Protein AF-J0P9Y8-F1 (afdb_monomer_lite)

Radius of gyration: 31.85 Å; chains: 1; bounding box: 75×90×91 Å

Foldseek 3Di:
DDPDPDPPVVVVVVVVVVVVVQVVLVVVLVVLCVVPADAQWKKKKDFDDPPFPDKGFHPFKKKKKWFAFDWDKDKDKDWLEAWDKFAFDPVDKDKDKDKDFQEDKAWGKFWKDAAPQLPPDDDDDDMTMIHGYIDDTDIDIRIHIDTHHDDPPPPPGDIDTDHIDIDIGIHIYTPGHIDIDMGTCVNPDDDDDPPMDIDMGGGHMMGHMDTRDRPDDFFDDDFLLLLVVLLVVVPHDDDNPSDLDPRSLVSLLVVCVVVVVPPDRSDCDPVSCVVSVHDTHTSMGTDD

pLDDT: mean 83.85, std 14.02, range [39.41, 95.69]

InterPro domains:
  IPR002477 Peptidoglycan bin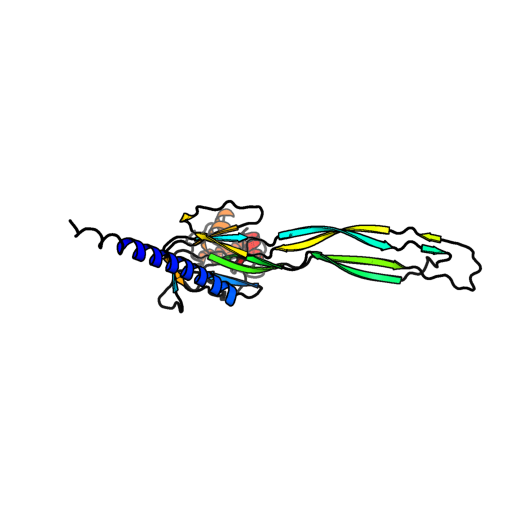ding-like [PF01471] (225-276)
  IPR036365 PGBD-like superfamily [SSF47090] (223-277)
  IPR036366 PGBD superfamily [G3DSA:1.10.101.10] (217-278)

Organism: NCBI:txid694433

Secondary structure (DSSP, 8-state):
---SSSSSSHHHHHHHHHHHHHHHHHHHHHHHHHHH--TT-EEEE-B--TT-SSE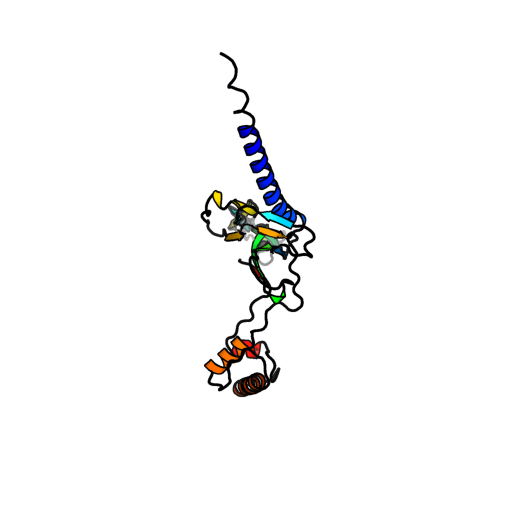EEESS-EEEEEEPPEEEEEEEEEEEE--EEE-B-SS--EEEEEEEEEE--EEEEEEEEE-GGG--PPS-S--EEEEEEEEPPEEEEEEEEE-PBPPTT------EEE--EEEEEEEEEEEE--EEEEEEGGG-PPPPPTT-EEEEE-SEEEEPPEE---SS-SBPPPPHHHHHHHHHHTT------SS--HHHHHHHHHHHHHTT--SSTTS--HHHHHHHT----BSEEE--

Sequence (288 aa):
MGQLYLHTYIFFLSSFLLTASIQAQTQDIFESLRKQAELGKTYFIGLANANSQESYDLNEGYYLKFVPAKYETTHDSILVSPALNGNFDTTNYFMSTEILTLRDPVSEWRPADVSEICRQDEEPKHKVAACLVKLAPEYKVVNTRFYPFKDILDTSRTDHIIPAVYEVIKRQSLKQKSRIEIIPESAGRPSLKTGEKLRYLPPGKWQSWQEVVCPFGVFNAPTAYEIQEALLKLGYKLPKTGDYDETTRRFLRQFQKDYDINQEEGELSQATIDKLGLERRPLISVDY

Structure (mmCIF, N/CA/C/O backbone):
data_AF-J0P9Y8-F1
#
_entry.id   AF-J0P9Y8-F1
#
loop_
_atom_site.group_PDB
_atom_site.id
_atom_site.type_symbol
_atom_site.label_atom_id
_atom_site.label_alt_id
_atom_site.label_comp_id
_atom_site.label_asym_id
_atom_site.label_entity_id
_atom_site.label_seq_id
_atom_site.pdbx_PDB_ins_code
_atom_site.Cartn_x
_atom_site.Cartn_y
_atom_site.Cartn_z
_atom_site.occupancy
_atom_site.B_iso_or_equiv
_atom_site.auth_seq_id
_atom_site.auth_comp_id
_atom_site.auth_asym_id
_atom_site.auth_atom_id
_atom_site.pdbx_PDB_model_num
ATOM 1 N N . MET A 1 1 ? 8.095 60.913 40.409 1.00 47.06 1 MET A N 1
ATOM 2 C CA . MET A 1 1 ? 7.913 60.203 39.123 1.00 47.06 1 MET A CA 1
ATOM 3 C C . MET A 1 1 ? 8.906 59.053 39.094 1.00 47.06 1 MET A C 1
ATOM 5 O O . MET A 1 1 ? 10.091 59.345 39.090 1.00 47.06 1 MET A O 1
ATOM 9 N N . GLY A 1 2 ? 8.483 57.787 39.163 1.00 49.03 2 GLY A N 1
ATOM 10 C CA . GLY A 1 2 ? 9.463 56.686 39.098 1.00 49.03 2 GLY A CA 1
ATOM 11 C C . GLY A 1 2 ? 9.047 55.308 39.620 1.00 49.03 2 GLY A C 1
ATOM 12 O O . GLY A 1 2 ? 9.921 54.508 39.917 1.00 49.03 2 GLY A O 1
ATOM 13 N N . GLN A 1 3 ? 7.757 55.002 39.748 1.00 48.31 3 GLN A N 1
ATOM 14 C CA . GLN A 1 3 ? 7.275 53.653 40.070 1.00 48.31 3 GLN A CA 1
ATOM 15 C C . GLN A 1 3 ? 6.136 53.328 39.109 1.00 48.31 3 GLN A C 1
ATOM 17 O O . GLN A 1 3 ? 5.026 53.768 39.370 1.00 48.31 3 GLN A O 1
ATOM 22 N N . LEU A 1 4 ? 6.413 52.660 37.978 1.00 49.00 4 LEU A N 1
ATOM 23 C CA . LEU A 1 4 ? 5.372 52.031 37.130 1.00 49.00 4 LEU A CA 1
ATOM 24 C C . LEU A 1 4 ? 5.880 51.121 35.982 1.00 49.00 4 LEU A C 1
ATOM 26 O O . LEU A 1 4 ? 5.070 50.685 35.175 1.00 49.00 4 LEU A O 1
ATOM 30 N N . TYR A 1 5 ? 7.171 50.766 35.893 1.00 49.50 5 TYR A N 1
ATOM 31 C CA . TYR A 1 5 ? 7.717 50.047 34.717 1.00 49.50 5 TYR A CA 1
ATOM 32 C C . TYR A 1 5 ? 8.399 48.697 35.016 1.00 49.50 5 TYR A C 1
ATOM 34 O O . TYR A 1 5 ? 9.329 48.320 34.311 1.00 49.50 5 TYR A O 1
ATOM 42 N N . LEU A 1 6 ? 7.970 47.946 36.039 1.00 46.59 6 LEU A N 1
ATOM 43 C CA . LEU A 1 6 ? 8.587 46.638 36.349 1.00 46.59 6 LEU A CA 1
ATOM 44 C C . LEU A 1 6 ? 7.629 45.435 36.355 1.00 46.59 6 LEU A C 1
ATOM 46 O O . LEU A 1 6 ? 8.042 44.333 36.699 1.00 46.59 6 LEU A O 1
ATOM 50 N N . HIS A 1 7 ? 6.358 45.602 35.980 1.00 46.34 7 HIS A N 1
ATOM 51 C CA . HIS A 1 7 ? 5.391 44.488 35.952 1.00 46.34 7 HIS A CA 1
ATOM 52 C C . HIS A 1 7 ? 4.961 44.045 34.552 1.00 46.34 7 HIS A C 1
ATOM 54 O O . HIS A 1 7 ? 4.323 43.007 34.410 1.00 46.34 7 HIS A O 1
ATOM 60 N N . THR A 1 8 ? 5.380 44.747 33.500 1.00 48.38 8 THR A N 1
ATOM 61 C CA . THR A 1 8 ? 4.999 44.412 32.119 1.00 48.38 8 THR A CA 1
ATOM 62 C C . THR A 1 8 ? 5.952 43.430 31.425 1.00 48.38 8 THR A C 1
ATOM 64 O O . THR A 1 8 ? 5.571 42.833 30.425 1.00 48.38 8 THR A O 1
ATOM 67 N N . TYR A 1 9 ? 7.161 43.201 31.954 1.00 43.28 9 TYR A N 1
ATOM 68 C CA . TYR A 1 9 ? 8.160 42.317 31.322 1.00 43.28 9 TYR A CA 1
ATOM 69 C C . TYR A 1 9 ? 8.075 40.839 31.740 1.00 43.28 9 TYR A C 1
ATOM 71 O O . TYR A 1 9 ? 8.578 39.976 31.026 1.00 43.28 9 TYR A O 1
ATOM 79 N N . ILE A 1 10 ? 7.410 40.517 32.855 1.00 46.06 10 ILE A N 1
ATOM 80 C CA . ILE A 1 10 ? 7.289 39.126 33.335 1.00 46.06 10 ILE A CA 1
ATOM 81 C C . ILE A 1 10 ? 6.199 38.354 32.568 1.00 46.06 10 ILE A C 1
ATOM 83 O O . ILE A 1 10 ? 6.292 37.138 32.425 1.00 46.06 10 ILE A O 1
ATOM 87 N N . PHE A 1 11 ? 5.216 39.043 31.980 1.00 42.06 11 PHE A N 1
ATOM 88 C CA . PHE A 1 11 ? 4.146 38.391 31.215 1.00 42.06 11 PHE A CA 1
ATOM 89 C C . PHE A 1 11 ? 4.539 37.977 29.787 1.00 42.06 11 PHE A C 1
ATOM 91 O O . PHE A 1 11 ? 3.921 37.075 29.230 1.00 42.06 11 PHE A O 1
ATOM 98 N N . PHE A 1 12 ? 5.581 38.574 29.196 1.00 42.28 12 PHE A N 1
ATOM 99 C CA . PHE A 1 12 ? 6.022 38.210 27.841 1.00 42.28 12 PHE A CA 1
ATOM 100 C C . PHE A 1 12 ? 6.985 37.013 27.802 1.00 42.28 12 PHE A C 1
ATOM 102 O O . PHE A 1 12 ? 7.045 36.323 26.786 1.00 42.28 12 PHE A O 1
ATOM 109 N N . LEU A 1 13 ? 7.697 36.711 28.897 1.00 39.41 13 LEU A N 1
ATOM 110 C CA . LEU A 1 13 ? 8.619 35.567 28.944 1.00 39.41 13 LEU A CA 1
ATOM 111 C C . LEU A 1 13 ? 7.927 34.220 29.219 1.00 39.41 13 LEU A C 1
ATOM 113 O O . LEU A 1 13 ? 8.464 33.184 28.834 1.00 39.41 13 LEU A O 1
ATOM 117 N N . SER A 1 14 ? 6.742 34.201 29.841 1.00 42.31 14 SER A N 1
ATOM 118 C CA . SER A 1 14 ? 6.027 32.939 30.104 1.00 42.31 14 SER A CA 1
ATOM 119 C C . SER A 1 14 ? 5.295 32.390 28.873 1.00 42.31 14 SER A C 1
ATOM 121 O O . SER A 1 14 ? 5.146 31.177 28.750 1.00 42.31 14 SER A O 1
ATOM 123 N N . SER A 1 15 ? 4.902 33.247 27.921 1.00 40.97 15 SER A N 1
ATOM 124 C CA . SER A 1 15 ? 4.233 32.804 26.683 1.00 40.97 15 SER A CA 1
ATOM 125 C C . SER A 1 15 ? 5.177 32.134 25.679 1.00 40.97 15 SER A C 1
ATOM 127 O O . SER A 1 15 ? 4.728 31.308 24.892 1.00 40.97 15 SER A O 1
ATOM 129 N N . PHE A 1 16 ? 6.481 32.429 25.716 1.00 42.25 16 PHE A N 1
ATOM 130 C CA . PHE A 1 16 ? 7.460 31.831 24.794 1.00 42.25 16 PHE A CA 1
ATOM 131 C C . PHE A 1 16 ? 7.903 30.415 25.196 1.00 42.25 16 PHE A C 1
ATOM 133 O O . PHE A 1 16 ? 8.311 29.627 24.344 1.00 42.25 16 PHE A O 1
ATOM 140 N N . LEU A 1 17 ? 7.817 30.066 26.483 1.00 39.50 17 LEU A N 1
ATOM 141 C CA . LEU A 1 17 ? 8.205 28.737 26.968 1.00 39.50 17 LEU A CA 1
ATOM 142 C C . LEU A 1 17 ? 7.148 27.666 26.661 1.00 39.50 17 LEU A C 1
ATOM 144 O O . LEU A 1 17 ? 7.510 26.515 26.440 1.00 39.50 17 LEU A O 1
ATOM 148 N N . LEU A 1 18 ? 5.868 28.043 26.578 1.00 42.47 18 LEU A N 1
ATOM 149 C CA . LEU A 1 18 ? 4.767 27.113 26.300 1.00 42.47 18 LEU A CA 1
ATOM 150 C C . LEU A 1 18 ? 4.745 26.624 24.844 1.00 42.47 18 LEU A C 1
ATOM 152 O O . LEU A 1 18 ? 4.389 25.477 24.595 1.00 42.47 18 LEU A O 1
ATOM 156 N N . THR A 1 19 ? 5.162 27.441 23.873 1.00 45.88 19 THR A N 1
ATOM 157 C CA . THR A 1 19 ? 5.156 27.033 22.455 1.00 45.88 19 THR A CA 1
ATOM 158 C C . THR A 1 19 ? 6.286 26.062 22.109 1.00 45.88 19 THR A C 1
ATOM 160 O O . THR A 1 19 ? 6.115 25.208 21.241 1.00 45.88 19 THR A O 1
ATOM 163 N N . ALA A 1 20 ? 7.429 26.145 22.798 1.00 48.84 20 ALA A N 1
ATOM 164 C CA . ALA A 1 20 ? 8.576 25.270 22.543 1.00 48.84 20 ALA A CA 1
ATOM 165 C C . ALA A 1 20 ? 8.330 23.818 22.995 1.00 48.84 20 ALA A C 1
ATOM 167 O O . ALA A 1 20 ? 8.801 22.881 22.353 1.00 48.84 20 ALA A O 1
ATOM 168 N N . SER A 1 21 ? 7.561 23.613 24.070 1.00 51.31 21 SER A N 1
ATOM 169 C CA . SER A 1 21 ? 7.265 22.273 24.602 1.00 51.31 21 SER A CA 1
ATOM 170 C C . SER A 1 21 ? 6.348 21.460 23.678 1.00 51.31 21 SER A C 1
ATOM 172 O O . SER A 1 21 ? 6.447 20.237 23.625 1.00 51.31 21 SER A O 1
ATOM 174 N N . ILE A 1 22 ? 5.471 22.138 22.930 1.00 52.84 22 ILE A N 1
ATOM 175 C CA . ILE A 1 22 ? 4.419 21.518 22.108 1.00 52.84 22 ILE A CA 1
ATOM 176 C C . ILE A 1 22 ? 4.987 20.951 20.797 1.00 52.84 22 ILE A C 1
ATOM 178 O O . ILE A 1 22 ? 4.627 19.847 20.383 1.00 52.84 22 ILE A O 1
ATOM 182 N N . GLN A 1 23 ? 5.927 21.666 20.164 1.00 57.25 23 GLN 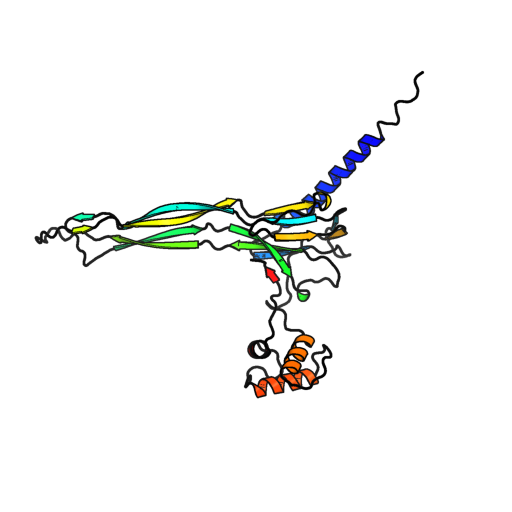A N 1
ATOM 183 C CA . GLN A 1 23 ? 6.630 21.152 18.982 1.00 57.25 23 GLN A CA 1
ATOM 184 C C . GLN A 1 23 ? 7.498 19.929 19.310 1.00 57.25 23 GLN A C 1
ATOM 186 O O . GLN A 1 23 ? 7.604 19.034 18.474 1.00 57.25 23 GLN A O 1
ATOM 191 N N . ALA A 1 24 ? 8.063 19.858 20.521 1.00 61.06 24 ALA A N 1
ATOM 192 C CA . ALA A 1 24 ? 8.884 18.727 20.947 1.00 61.06 24 ALA A CA 1
ATOM 193 C C . ALA A 1 24 ? 8.069 17.423 21.022 1.00 61.06 24 ALA A C 1
ATOM 195 O O . ALA A 1 24 ? 8.409 16.454 20.352 1.00 61.06 24 ALA A O 1
ATOM 196 N N . GLN A 1 25 ? 6.925 17.425 21.718 1.00 63.69 25 GLN A N 1
ATOM 197 C CA . GLN A 1 25 ? 6.130 16.204 21.934 1.00 63.69 25 GLN A CA 1
ATOM 198 C C . GLN A 1 25 ? 5.551 15.611 20.640 1.00 63.69 25 GLN A C 1
ATOM 200 O O . GLN A 1 25 ? 5.522 14.391 20.464 1.00 63.69 25 GLN A O 1
ATOM 205 N N . THR A 1 26 ? 5.124 16.461 19.702 1.00 63.66 26 THR A N 1
ATOM 206 C CA . THR A 1 26 ? 4.636 15.991 18.396 1.00 63.66 26 THR A CA 1
ATOM 207 C C . THR A 1 26 ? 5.780 15.484 17.530 1.00 63.66 26 THR A C 1
ATOM 209 O O . THR A 1 26 ? 5.610 14.539 16.772 1.00 63.66 26 THR A O 1
ATOM 212 N N . GLN A 1 27 ? 6.970 16.072 17.610 1.00 72.56 27 GLN A N 1
ATOM 213 C CA . GLN A 1 27 ? 8.107 15.521 16.885 1.00 72.56 27 GLN A CA 1
ATOM 214 C C . GLN A 1 27 ? 8.505 14.147 17.450 1.00 72.56 27 GLN A C 1
ATOM 216 O O . GLN A 1 27 ? 8.752 13.217 16.678 1.00 72.56 27 GLN A O 1
ATOM 221 N N . ASP A 1 28 ? 8.435 13.983 18.771 1.00 79.19 28 ASP A N 1
ATOM 222 C CA . ASP A 1 28 ? 8.764 12.737 19.464 1.00 79.19 28 ASP A CA 1
ATOM 223 C C . ASP A 1 28 ? 7.840 11.568 19.071 1.00 79.19 28 ASP A C 1
ATOM 225 O O . ASP A 1 28 ? 8.327 10.461 18.821 1.00 79.19 28 ASP A O 1
ATOM 229 N N . ILE A 1 29 ? 6.527 11.806 18.918 1.00 84.88 29 ILE A N 1
ATOM 230 C CA . ILE A 1 29 ? 5.561 10.750 18.552 1.00 84.88 29 ILE A CA 1
ATOM 231 C C . ILE A 1 29 ? 5.821 10.164 17.156 1.00 84.88 29 ILE A C 1
ATOM 233 O O . ILE A 1 29 ? 5.519 9.003 16.909 1.00 84.88 29 ILE A O 1
ATOM 237 N N . PHE A 1 30 ? 6.389 10.933 16.223 1.00 83.06 30 PHE A N 1
ATOM 238 C CA . PHE A 1 30 ? 6.717 10.443 14.876 1.00 83.06 30 PHE A CA 1
ATOM 239 C C . PHE A 1 30 ? 8.161 9.986 14.749 1.00 83.06 30 PHE A C 1
ATOM 241 O O . PHE A 1 30 ? 8.466 9.119 13.924 1.00 83.06 30 PHE A O 1
ATOM 248 N N . GLU A 1 31 ? 9.063 10.549 15.547 1.00 85.94 31 GLU A N 1
ATOM 249 C CA . GLU A 1 31 ? 10.415 10.025 15.656 1.00 85.94 31 GLU A CA 1
ATOM 250 C C . GLU A 1 31 ? 10.421 8.600 16.208 1.00 85.94 31 GLU A C 1
ATOM 252 O O . GLU A 1 31 ? 11.194 7.786 15.703 1.00 85.94 31 GLU A O 1
ATOM 257 N N . SER A 1 32 ? 9.547 8.269 17.167 1.00 87.19 32 SER A N 1
ATOM 258 C CA . SER A 1 32 ? 9.410 6.893 17.665 1.00 87.19 32 SER A CA 1
ATOM 259 C C . SER A 1 32 ? 9.019 5.928 16.543 1.00 87.19 32 SER A C 1
ATOM 261 O O . SER A 1 32 ? 9.716 4.934 16.335 1.00 87.19 32 SER A O 1
ATOM 263 N N . LEU A 1 33 ? 8.021 6.281 15.718 1.00 90.94 33 LEU A N 1
ATOM 264 C CA . LEU A 1 33 ? 7.656 5.505 14.529 1.00 90.94 33 LEU A CA 1
ATOM 265 C C . LEU A 1 33 ? 8.854 5.308 13.597 1.00 90.94 33 LEU A C 1
ATOM 267 O O . LEU A 1 33 ? 9.142 4.189 13.189 1.00 90.94 33 LEU A O 1
ATOM 271 N N . ARG A 1 34 ? 9.579 6.381 13.261 1.00 89.06 34 ARG A N 1
ATOM 272 C CA . ARG A 1 34 ? 10.730 6.294 12.346 1.00 89.06 34 ARG A CA 1
ATOM 273 C C . ARG A 1 34 ? 11.869 5.437 12.897 1.00 89.06 34 ARG A C 1
ATOM 275 O O . ARG A 1 34 ? 12.559 4.809 12.101 1.00 89.06 34 ARG A O 1
ATOM 282 N N . LYS A 1 35 ? 12.080 5.431 14.217 1.00 89.81 35 LYS A N 1
ATOM 283 C CA . LYS A 1 35 ? 13.138 4.654 14.882 1.00 89.81 35 LYS A CA 1
ATOM 284 C C . LYS A 1 35 ? 12.832 3.156 14.899 1.00 89.81 35 LYS A C 1
ATOM 286 O O . LYS A 1 35 ? 13.758 2.366 14.757 1.00 89.81 35 LYS A O 1
ATOM 291 N N . GLN A 1 36 ? 11.563 2.776 15.045 1.00 91.06 36 GLN A N 1
ATOM 292 C CA . GLN A 1 36 ? 11.159 1.369 15.151 1.00 91.06 36 GLN A CA 1
ATOM 293 C C . GLN A 1 36 ? 10.654 0.746 13.842 1.00 91.06 36 GLN A C 1
ATOM 295 O O . GLN A 1 36 ? 10.434 -0.460 13.796 1.00 91.06 36 GLN A O 1
ATOM 300 N N . ALA A 1 37 ? 10.404 1.548 12.803 1.00 92.62 37 ALA A N 1
ATOM 301 C CA . ALA A 1 37 ? 9.753 1.069 11.592 1.00 92.62 37 ALA A CA 1
ATOM 302 C C . ALA A 1 37 ? 10.633 0.160 10.735 1.00 92.62 37 ALA A C 1
ATOM 304 O O . ALA A 1 37 ? 11.705 0.554 10.274 1.00 92.62 37 ALA A O 1
ATOM 305 N N . GLU A 1 38 ? 10.107 -1.022 10.425 1.00 93.25 38 GLU A N 1
ATOM 306 C CA . GLU A 1 38 ? 10.720 -1.970 9.499 1.00 93.25 38 GLU A CA 1
ATOM 307 C C . GLU A 1 38 ? 9.905 -2.111 8.207 1.00 93.25 38 GLU A C 1
ATOM 309 O O . GLU A 1 38 ? 8.710 -1.812 8.139 1.00 93.25 38 GLU A O 1
ATOM 314 N N . LEU A 1 39 ? 10.569 -2.590 7.152 1.00 92.56 39 LEU A N 1
ATOM 315 C CA . LEU A 1 39 ? 9.943 -2.809 5.850 1.00 92.56 39 LEU A CA 1
ATOM 316 C C . LEU A 1 39 ? 8.879 -3.907 5.924 1.00 92.56 39 LEU A C 1
ATOM 318 O O . LEU A 1 39 ? 9.141 -5.004 6.405 1.00 92.56 39 LEU A O 1
ATOM 322 N N . GLY A 1 40 ? 7.700 -3.624 5.373 1.00 88.56 40 GLY A N 1
ATOM 323 C CA . GLY A 1 40 ? 6.571 -4.552 5.318 1.00 88.56 40 GLY A CA 1
ATOM 324 C C . GLY A 1 40 ? 5.759 -4.639 6.611 1.00 88.56 40 GLY A C 1
ATOM 325 O O . GLY A 1 40 ? 4.714 -5.285 6.611 1.00 88.56 40 GLY A O 1
ATOM 326 N N . LYS A 1 41 ? 6.191 -3.972 7.688 1.00 91.50 41 LYS A N 1
ATOM 327 C CA . LYS A 1 41 ? 5.439 -3.902 8.941 1.00 91.50 41 LYS A CA 1
ATOM 328 C C . LYS A 1 41 ? 4.459 -2.734 8.939 1.00 91.50 41 LYS A C 1
ATOM 330 O O . LYS A 1 41 ? 4.707 -1.678 8.350 1.00 91.50 41 LYS A O 1
ATOM 335 N N . THR A 1 42 ? 3.341 -2.938 9.630 1.00 92.19 42 THR A N 1
ATOM 336 C CA . THR A 1 42 ? 2.322 -1.912 9.857 1.00 92.19 42 THR A CA 1
ATOM 337 C C . THR A 1 42 ? 2.329 -1.524 11.321 1.00 92.19 42 THR A C 1
ATOM 339 O O . THR A 1 42 ? 2.356 -2.386 12.194 1.00 92.19 42 THR A O 1
ATOM 342 N N . TYR A 1 43 ? 2.272 -0.225 11.576 1.00 92.56 43 TYR A N 1
ATOM 343 C CA . TYR A 1 43 ? 2.208 0.332 12.915 1.00 92.56 43 TYR A CA 1
ATOM 344 C C . TYR A 1 43 ? 0.922 1.122 13.066 1.00 92.56 43 TYR A C 1
ATOM 346 O O . TYR A 1 43 ? 0.457 1.742 12.107 1.00 92.56 43 TYR A O 1
ATOM 354 N N . PHE A 1 44 ? 0.364 1.125 14.266 1.00 90.44 44 PHE A N 1
ATOM 355 C CA . PHE A 1 44 ? -0.797 1.932 14.603 1.00 90.44 44 PHE A CA 1
ATOM 356 C C . PHE A 1 44 ? -0.517 2.800 15.820 1.00 90.44 44 PHE A C 1
ATOM 358 O O . PHE A 1 44 ? 0.358 2.501 16.631 1.00 90.44 44 PHE A O 1
ATOM 365 N N . ILE A 1 45 ? -1.294 3.868 15.939 1.00 89.06 45 ILE A N 1
ATOM 366 C CA . ILE A 1 45 ? -1.368 4.680 17.142 1.00 89.06 45 ILE A CA 1
ATOM 367 C C . ILE A 1 45 ? -2.812 4.730 17.638 1.00 89.06 45 ILE A C 1
ATOM 369 O O . ILE A 1 45 ? -3.749 4.841 16.841 1.00 89.06 45 ILE A O 1
ATOM 373 N N . GLY A 1 46 ? -2.978 4.601 18.953 1.00 87.69 46 GLY A N 1
ATOM 374 C CA . GLY A 1 46 ? -4.265 4.609 19.647 1.00 87.69 46 GLY A CA 1
ATOM 375 C C . GLY A 1 46 ? -4.236 5.505 20.884 1.00 87.69 46 GLY A C 1
ATOM 376 O O . GLY A 1 46 ? -3.196 6.072 21.226 1.00 87.69 46 GLY A O 1
ATOM 377 N N . LEU A 1 47 ? -5.378 5.652 21.552 1.00 86.44 47 LEU A N 1
ATOM 378 C CA . LEU A 1 47 ? -5.432 6.368 22.826 1.00 86.44 47 LEU A CA 1
ATOM 379 C C . LEU A 1 47 ? -4.607 5.630 23.884 1.00 86.44 47 LEU A C 1
ATOM 381 O O . LEU A 1 47 ? -4.584 4.402 23.916 1.00 86.44 47 LEU A O 1
ATOM 385 N N . ALA A 1 48 ? -3.941 6.385 24.753 1.00 87.25 48 ALA A N 1
ATOM 386 C CA . ALA A 1 48 ? -3.204 5.801 25.862 1.00 87.25 48 ALA A CA 1
ATOM 387 C C . ALA A 1 48 ? -4.168 5.193 26.892 1.00 87.25 48 ALA A C 1
ATOM 389 O O . ALA A 1 48 ? -5.118 5.846 27.327 1.00 87.25 48 ALA A O 1
ATOM 390 N N . ASN A 1 49 ? -3.884 3.966 27.320 1.00 83.19 49 ASN A N 1
ATOM 391 C CA . ASN A 1 49 ? -4.592 3.261 28.383 1.00 83.19 49 ASN A CA 1
ATOM 392 C C . ASN A 1 49 ? -3.645 2.990 29.571 1.00 83.19 49 ASN A C 1
ATOM 394 O O . ASN A 1 49 ? -2.482 3.396 29.569 1.00 83.19 49 ASN A O 1
ATOM 398 N N . ALA A 1 50 ? -4.142 2.321 30.617 1.00 80.38 50 ALA A N 1
ATOM 399 C CA . ALA A 1 50 ? -3.353 2.023 31.818 1.00 80.38 50 ALA A CA 1
ATOM 400 C C . ALA A 1 50 ? -2.123 1.128 31.552 1.00 80.38 50 ALA A C 1
ATOM 402 O O . ALA A 1 50 ? -1.197 1.117 32.359 1.00 80.38 50 ALA A O 1
ATOM 403 N N . ASN A 1 51 ? -2.109 0.406 30.429 1.00 78.88 51 ASN A N 1
ATOM 404 C CA . ASN A 1 51 ? -1.037 -0.498 30.023 1.00 78.88 51 ASN A CA 1
ATOM 405 C C . ASN A 1 51 ? -0.064 0.144 29.017 1.00 78.88 51 ASN A C 1
ATOM 407 O O . ASN A 1 51 ? 0.913 -0.496 28.624 1.00 78.88 51 ASN A O 1
ATOM 411 N N . SER A 1 52 ? -0.306 1.383 28.576 1.00 81.06 52 SER A N 1
ATOM 412 C CA . SER A 1 52 ? 0.571 2.063 27.623 1.00 81.06 52 SER A CA 1
ATOM 413 C C . SER A 1 52 ? 1.923 2.376 28.269 1.00 81.06 52 SER A C 1
ATOM 415 O O . SER A 1 52 ? 1.997 3.098 29.261 1.00 81.06 52 SER A O 1
ATOM 417 N N . GLN A 1 53 ? 3.000 1.842 27.685 1.00 77.62 53 GLN A N 1
ATOM 418 C CA . GLN A 1 53 ? 4.371 2.041 28.173 1.00 77.62 53 GLN A CA 1
ATOM 419 C C . GLN A 1 53 ? 4.811 3.505 28.082 1.00 77.62 53 GLN A C 1
ATOM 421 O O . GLN A 1 53 ? 5.439 4.030 28.997 1.00 77.62 53 GLN A O 1
ATOM 426 N N . GLU A 1 54 ? 4.452 4.162 26.981 1.00 85.62 54 GLU A N 1
ATOM 427 C CA . GLU A 1 54 ? 4.723 5.570 26.729 1.00 85.62 54 GLU A CA 1
ATOM 428 C C . GLU A 1 54 ? 3.450 6.248 26.233 1.00 85.62 54 GLU A C 1
ATOM 430 O O . GLU A 1 54 ? 2.638 5.642 25.525 1.00 85.62 54 GLU A O 1
ATOM 435 N N . SER A 1 55 ? 3.280 7.515 26.608 1.00 88.00 55 SER A N 1
ATOM 436 C CA . SER A 1 55 ? 2.146 8.320 26.175 1.00 88.00 55 SER A CA 1
ATOM 437 C C . SER A 1 55 ? 2.558 9.745 25.845 1.00 88.00 55 SER A C 1
ATOM 439 O O . SER A 1 55 ? 3.358 10.335 26.570 1.00 88.00 55 SER A O 1
ATOM 441 N N . TYR A 1 56 ? 1.938 10.308 24.818 1.00 88.69 56 TYR A N 1
ATOM 442 C CA . TYR A 1 56 ? 2.142 11.659 24.319 1.00 88.69 56 TYR A CA 1
ATOM 443 C C . TYR A 1 56 ? 0.834 12.430 24.445 1.00 88.69 56 TYR A C 1
ATOM 445 O O . TYR A 1 56 ? -0.224 11.914 24.089 1.00 88.69 56 TYR A O 1
ATOM 453 N N . ASP A 1 57 ? 0.899 13.652 24.958 1.00 89.56 57 ASP A N 1
ATOM 454 C CA . ASP A 1 57 ? -0.270 14.516 25.097 1.00 89.56 57 ASP A CA 1
ATOM 455 C C . ASP A 1 57 ? -0.282 15.534 23.955 1.00 89.56 57 ASP A C 1
ATOM 457 O O . ASP A 1 57 ? 0.647 16.324 23.801 1.00 89.56 57 ASP A O 1
ATOM 461 N N . LEU A 1 58 ? -1.300 15.474 23.101 1.00 89.06 58 LEU A N 1
ATOM 462 C CA . LEU A 1 58 ? -1.448 16.378 21.967 1.00 89.06 58 LEU A CA 1
ATOM 463 C C . LEU A 1 58 ? -2.504 17.429 22.301 1.00 89.06 58 LEU A C 1
ATOM 465 O O . LEU A 1 58 ? -3.697 17.134 22.358 1.00 89.06 58 LEU A O 1
ATOM 469 N N . ASN A 1 59 ? -2.056 18.672 22.475 1.00 88.94 59 ASN A N 1
ATOM 470 C CA . ASN A 1 59 ? -2.922 19.808 22.809 1.00 88.94 59 ASN A CA 1
ATOM 471 C C . ASN A 1 59 ? -3.792 20.284 21.629 1.00 88.94 59 ASN A C 1
ATOM 473 O O . ASN A 1 59 ? -4.798 20.960 21.837 1.00 88.94 59 ASN A O 1
ATOM 477 N N . GLU A 1 60 ? -3.407 19.958 20.395 1.00 90.81 60 GLU A N 1
ATOM 478 C CA . GLU A 1 60 ? -4.164 20.245 19.172 1.00 90.81 60 GLU A CA 1
ATOM 479 C C . GLU A 1 60 ? -4.201 19.011 18.258 1.00 90.81 60 GLU A C 1
ATOM 481 O O . GLU A 1 60 ? -3.478 18.036 18.475 1.00 90.81 60 GLU A O 1
ATOM 486 N N . GLY A 1 61 ? -5.064 19.042 17.241 1.00 91.38 61 GLY A N 1
ATOM 487 C CA . GLY A 1 61 ? -5.093 18.013 16.210 1.00 91.38 61 GLY A CA 1
ATOM 488 C C . GLY A 1 61 ? -3.957 18.177 15.201 1.00 91.38 61 GLY A C 1
ATOM 489 O O . GLY A 1 61 ? -3.470 19.278 14.950 1.00 91.38 61 GLY A O 1
ATOM 490 N N . TYR A 1 62 ? -3.569 17.077 14.565 1.00 92.69 62 TYR A N 1
ATOM 491 C CA . TYR A 1 62 ? -2.540 17.030 13.536 1.00 92.69 62 TYR A CA 1
ATOM 492 C C . TYR A 1 62 ? -3.019 16.261 12.309 1.00 92.69 62 TYR A C 1
ATOM 494 O O . TYR A 1 62 ? -3.633 15.198 12.388 1.00 92.69 62 TYR A O 1
ATOM 502 N N . TYR A 1 63 ? -2.679 16.777 11.137 1.00 93.81 63 TYR A N 1
ATOM 503 C CA . TYR A 1 63 ? -2.814 16.077 9.876 1.00 93.81 63 TYR A CA 1
ATOM 504 C C . TYR A 1 63 ? -1.512 15.364 9.523 1.00 93.81 63 TYR A C 1
ATOM 506 O O . TYR A 1 63 ? -0.448 15.976 9.441 1.00 93.81 63 TYR A O 1
ATOM 514 N N . LEU A 1 64 ? -1.623 14.070 9.247 1.00 94.00 64 LEU A N 1
ATOM 515 C CA . LEU A 1 64 ? -0.549 13.224 8.749 1.00 94.00 64 LEU A CA 1
ATOM 516 C C . LEU A 1 64 ? -0.687 13.109 7.247 1.00 94.00 64 LEU A C 1
ATOM 518 O O . LEU A 1 64 ? -1.573 12.423 6.727 1.00 94.00 64 LEU A O 1
ATOM 522 N N . LYS A 1 65 ? 0.178 13.840 6.556 1.00 95.44 65 LYS A N 1
ATOM 523 C CA . LYS A 1 65 ? 0.233 13.891 5.108 1.00 95.44 65 LYS A CA 1
ATOM 524 C C . LYS A 1 65 ? 1.287 12.906 4.615 1.00 95.44 65 LYS A C 1
ATOM 526 O O . LYS A 1 65 ? 2.487 13.122 4.758 1.00 95.44 65 LYS A O 1
ATOM 531 N N . PHE A 1 66 ? 0.822 11.817 4.020 1.00 95.38 66 PHE A N 1
ATOM 532 C CA . PHE A 1 66 ? 1.659 10.805 3.391 1.00 95.38 66 PHE A CA 1
ATOM 533 C C . PHE A 1 66 ? 2.042 11.299 2.000 1.00 95.38 66 PHE A C 1
ATOM 535 O O . PHE A 1 66 ? 1.191 11.420 1.115 1.00 95.38 66 PHE A O 1
ATOM 542 N N . VAL A 1 67 ? 3.319 11.631 1.831 1.00 95.69 67 VAL A N 1
ATOM 543 C CA . VAL A 1 67 ? 3.885 12.105 0.569 1.00 95.69 67 VAL A CA 1
ATOM 544 C C . VAL A 1 67 ? 4.604 10.931 -0.100 1.00 95.69 67 VAL A C 1
ATOM 546 O O . VAL A 1 67 ? 5.588 10.441 0.469 1.00 95.69 67 VAL A O 1
ATOM 549 N N . PRO A 1 68 ? 4.149 10.472 -1.283 1.00 94.94 68 PRO A N 1
ATOM 550 C CA . PRO A 1 68 ? 4.777 9.358 -1.991 1.00 94.94 68 PRO A CA 1
ATOM 551 C C . PRO A 1 68 ? 6.175 9.733 -2.493 1.00 94.94 68 PRO A C 1
ATOM 553 O O . PRO A 1 68 ? 6.560 10.912 -2.508 1.00 94.94 68 PRO A O 1
ATOM 556 N N . ALA A 1 69 ? 6.953 8.733 -2.910 1.00 94.50 69 ALA A N 1
ATOM 557 C CA . ALA A 1 69 ? 8.232 9.000 -3.543 1.00 94.50 69 ALA A CA 1
ATOM 558 C C . ALA A 1 69 ? 8.024 9.741 -4.872 1.00 94.50 69 ALA A C 1
ATOM 560 O O . ALA A 1 69 ? 7.032 9.550 -5.577 1.00 94.50 69 ALA A O 1
ATOM 561 N N . LYS A 1 70 ? 8.969 10.615 -5.224 1.00 94.56 70 LYS A N 1
ATOM 562 C CA . LYS A 1 70 ? 8.963 11.310 -6.514 1.00 94.56 70 LYS A CA 1
ATOM 563 C C . LYS A 1 70 ? 10.084 10.795 -7.382 1.00 94.56 70 LYS A C 1
ATOM 565 O O . LYS A 1 70 ? 11.232 10.726 -6.942 1.00 94.56 70 LYS A O 1
ATOM 570 N N . TYR A 1 71 ? 9.727 10.525 -8.626 1.00 94.25 71 TYR A N 1
ATOM 571 C CA . TYR A 1 71 ? 10.630 10.046 -9.652 1.00 94.25 71 TYR A CA 1
ATOM 572 C C . TYR A 1 71 ? 10.866 11.116 -10.711 1.00 94.25 71 TYR A C 1
ATOM 574 O O . TYR A 1 71 ? 9.989 11.931 -11.007 1.00 94.25 71 TYR A O 1
ATOM 582 N N . GLU A 1 72 ? 12.055 11.091 -11.292 1.00 95.25 72 GLU A N 1
ATOM 583 C CA . GLU A 1 72 ? 12.420 11.871 -12.464 1.00 95.25 72 GLU A CA 1
ATOM 584 C C . GLU A 1 72 ? 12.516 10.936 -13.663 1.00 95.25 72 GLU A C 1
ATOM 586 O O . GLU A 1 72 ? 13.163 9.895 -13.597 1.00 95.25 72 GLU A O 1
ATOM 591 N N . THR A 1 73 ? 11.822 11.280 -14.749 1.00 95.31 73 THR A N 1
ATOM 592 C CA . THR A 1 73 ? 11.856 10.471 -15.970 1.00 95.31 73 THR A CA 1
ATOM 593 C C . THR A 1 73 ? 12.973 10.964 -16.874 1.00 95.31 73 THR A C 1
ATOM 595 O O . THR A 1 73 ? 12.991 12.121 -17.285 1.00 95.31 73 THR A O 1
ATOM 598 N N . THR A 1 74 ? 13.867 10.052 -17.215 1.00 94.12 74 THR A N 1
ATOM 599 C CA . THR A 1 74 ? 14.959 10.223 -18.170 1.00 94.12 74 THR A CA 1
ATOM 600 C C . THR A 1 74 ? 14.714 9.315 -19.372 1.00 94.12 74 THR A C 1
ATOM 602 O O . THR A 1 74 ? 14.044 8.285 -19.257 1.00 94.12 74 THR A O 1
ATOM 605 N N . HIS A 1 75 ? 15.186 9.738 -20.542 1.00 94.69 75 HIS A N 1
ATOM 606 C CA . HIS A 1 75 ? 15.087 8.962 -21.773 1.00 94.69 75 HIS A CA 1
ATOM 607 C C . HIS A 1 75 ? 16.496 8.592 -22.205 1.00 94.69 75 HIS A C 1
ATOM 609 O O . HIS A 1 75 ? 17.287 9.477 -22.527 1.00 94.69 75 HIS A O 1
ATOM 615 N N . ASP A 1 76 ? 16.786 7.298 -22.210 1.00 90.00 76 ASP A N 1
ATOM 616 C CA . ASP A 1 76 ? 18.091 6.769 -22.584 1.00 90.00 76 ASP A CA 1
ATOM 617 C C . ASP A 1 76 ? 17.961 6.019 -23.913 1.00 90.00 76 ASP A C 1
ATOM 619 O O . ASP A 1 76 ? 16.977 5.316 -24.145 1.00 90.00 76 ASP A O 1
ATOM 623 N N . SER A 1 77 ? 18.944 6.178 -24.798 1.00 92.12 77 SER A N 1
ATOM 624 C CA . SER A 1 77 ? 19.048 5.385 -26.025 1.00 92.12 77 SER A CA 1
ATOM 625 C C . SER A 1 77 ? 19.993 4.218 -25.771 1.00 92.12 77 SER A C 1
ATOM 627 O O . SER A 1 77 ? 21.167 4.435 -25.471 1.00 92.12 77 SER A O 1
ATOM 629 N N . ILE A 1 78 ? 19.486 2.992 -25.875 1.00 90.88 78 ILE A N 1
ATOM 630 C CA . ILE A 1 78 ? 20.266 1.766 -25.690 1.00 90.88 78 ILE A CA 1
ATOM 631 C C . ILE A 1 78 ? 20.558 1.109 -27.038 1.00 90.88 78 ILE A C 1
ATOM 633 O O . ILE A 1 78 ? 19.715 1.097 -27.936 1.00 90.88 78 ILE A O 1
ATOM 637 N N . LEU A 1 79 ? 21.763 0.563 -27.185 1.00 87.69 79 LEU A N 1
ATOM 638 C CA . LEU A 1 79 ? 22.177 -0.164 -28.381 1.00 87.69 79 LEU A CA 1
ATOM 639 C C . LEU A 1 79 ? 21.710 -1.623 -28.282 1.00 87.69 79 LEU A C 1
ATOM 641 O O . LEU A 1 79 ? 22.256 -2.400 -27.505 1.00 87.69 79 LEU A O 1
ATOM 645 N N . VAL A 1 80 ? 20.720 -1.998 -29.091 1.00 87.56 80 VAL A N 1
ATOM 646 C CA . VAL A 1 80 ? 20.143 -3.356 -29.133 1.00 87.56 80 VAL A CA 1
ATOM 647 C C . VAL A 1 80 ? 20.878 -4.250 -30.130 1.00 87.56 80 VAL A C 1
ATOM 649 O O . VAL A 1 80 ? 20.928 -5.468 -29.977 1.00 87.56 80 VAL A O 1
ATOM 652 N N . SER A 1 81 ? 21.464 -3.666 -31.172 1.00 86.00 81 SER A N 1
ATOM 653 C CA . SER A 1 81 ? 22.346 -4.381 -32.092 1.00 86.00 81 SER A CA 1
ATOM 654 C C . SER A 1 81 ? 23.388 -3.411 -32.645 1.00 86.00 81 SER A C 1
ATOM 656 O O . SER A 1 81 ? 23.000 -2.330 -33.093 1.00 86.00 81 SER A O 1
ATOM 658 N N . PRO A 1 82 ? 24.693 -3.731 -32.583 1.00 86.81 82 PRO A N 1
ATOM 659 C CA . PRO A 1 82 ? 25.732 -2.872 -33.137 1.00 86.81 82 PRO A CA 1
ATOM 660 C C . PRO A 1 82 ? 25.657 -2.821 -34.665 1.00 86.81 82 PRO A C 1
ATOM 662 O O . PRO A 1 82 ? 25.224 -3.775 -35.308 1.00 86.81 82 PRO A O 1
ATOM 665 N N . ALA A 1 83 ? 26.137 -1.723 -35.250 1.00 89.06 83 ALA A N 1
ATOM 666 C CA . ALA A 1 83 ? 26.387 -1.687 -36.684 1.00 89.06 83 ALA A CA 1
ATOM 667 C C . ALA A 1 83 ? 27.568 -2.609 -37.014 1.00 89.06 83 ALA A C 1
ATOM 669 O O . ALA A 1 83 ? 28.628 -2.498 -36.395 1.00 89.06 83 ALA A O 1
ATOM 670 N N . LEU A 1 84 ? 27.392 -3.497 -37.988 1.00 87.12 84 LEU A N 1
ATOM 671 C CA . LEU A 1 84 ? 28.401 -4.454 -38.430 1.00 87.12 84 LEU A CA 1
ATOM 672 C C . LEU A 1 84 ? 28.579 -4.355 -39.949 1.00 87.12 84 LEU A C 1
ATOM 674 O O . LEU A 1 84 ? 27.607 -4.208 -40.689 1.00 87.12 84 LEU A O 1
ATOM 678 N N . ASN A 1 85 ? 29.825 -4.441 -40.411 1.00 86.19 85 ASN A N 1
ATOM 679 C CA . ASN A 1 85 ? 30.168 -4.483 -41.830 1.00 86.19 85 ASN A CA 1
ATOM 680 C C . ASN A 1 85 ? 31.273 -5.523 -42.062 1.00 86.19 85 ASN A C 1
ATOM 682 O O . ASN A 1 85 ? 32.340 -5.414 -41.456 1.00 86.19 85 ASN A O 1
ATOM 686 N N . GLY A 1 86 ? 31.001 -6.528 -42.895 1.00 83.94 86 GLY A N 1
ATOM 687 C CA . GLY A 1 86 ? 31.952 -7.588 -43.230 1.00 83.94 86 GLY A CA 1
ATOM 688 C C . GLY A 1 86 ? 31.307 -8.945 -43.518 1.00 83.94 86 GLY A C 1
ATOM 689 O O . GLY A 1 86 ? 30.084 -9.086 -43.565 1.00 83.94 86 GLY A O 1
ATOM 690 N N . ASN A 1 87 ? 32.153 -9.958 -43.707 1.00 84.06 87 ASN A N 1
ATOM 691 C CA . ASN A 1 87 ? 31.743 -11.334 -43.981 1.00 84.06 87 ASN A CA 1
ATOM 692 C C . ASN A 1 87 ? 31.396 -12.069 -42.671 1.00 84.06 87 ASN A C 1
ATOM 694 O O . ASN A 1 87 ? 32.254 -12.696 -42.043 1.00 84.06 87 ASN A O 1
ATOM 698 N N . PHE A 1 88 ? 30.142 -11.944 -42.233 1.00 84.69 88 PHE A N 1
ATOM 699 C CA . PHE A 1 88 ? 29.628 -12.594 -41.023 1.00 84.69 88 PHE A CA 1
ATOM 700 C C . PHE A 1 88 ? 28.904 -13.900 -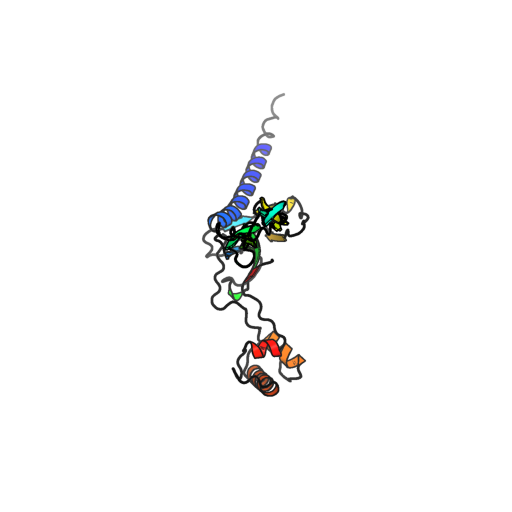41.337 1.00 84.69 88 PHE A C 1
ATOM 702 O O . PHE A 1 88 ? 28.222 -14.021 -42.358 1.00 84.69 88 PHE A O 1
ATOM 709 N N . ASP A 1 89 ? 28.997 -14.861 -40.424 1.00 84.38 89 ASP A N 1
ATOM 710 C CA . ASP A 1 89 ? 28.108 -16.013 -40.421 1.00 84.38 89 ASP A CA 1
ATOM 711 C C . ASP A 1 89 ? 26.778 -15.612 -39.771 1.00 84.38 89 ASP A C 1
ATOM 713 O O . ASP A 1 89 ? 26.669 -15.504 -38.553 1.00 84.38 89 ASP A O 1
ATOM 717 N N . THR A 1 90 ? 25.757 -15.367 -40.591 1.00 81.81 90 THR A N 1
ATOM 718 C CA . THR A 1 90 ? 24.411 -15.008 -40.114 1.00 81.81 90 THR A CA 1
ATOM 719 C C . THR A 1 90 ? 23.580 -16.218 -39.687 1.00 81.81 90 THR A C 1
ATOM 721 O O . THR A 1 90 ? 22.480 -16.043 -39.159 1.00 81.81 90 THR A O 1
ATOM 724 N N . THR A 1 91 ? 24.090 -17.440 -39.883 1.00 82.75 91 THR A N 1
ATOM 725 C CA . THR A 1 91 ? 23.417 -18.671 -39.447 1.00 82.75 91 THR A CA 1
ATOM 726 C C . THR A 1 91 ? 23.646 -18.961 -37.966 1.00 82.75 91 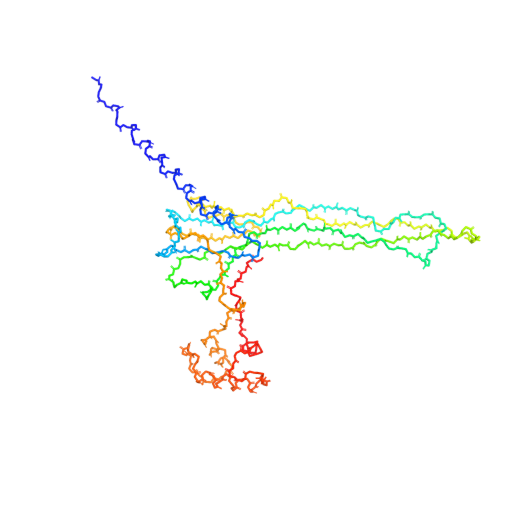THR A C 1
ATOM 728 O O . THR A 1 91 ? 22.801 -19.589 -37.330 1.00 82.75 91 THR A O 1
ATOM 731 N N . ASN A 1 92 ? 24.737 -18.437 -37.400 1.00 83.38 92 ASN A N 1
ATOM 732 C CA . ASN A 1 92 ? 25.090 -18.562 -35.993 1.00 83.38 92 ASN A CA 1
ATOM 733 C C . ASN A 1 92 ? 25.118 -17.187 -35.321 1.00 83.38 92 ASN A C 1
ATOM 735 O O . ASN A 1 92 ? 25.509 -16.190 -35.919 1.00 83.38 92 ASN A O 1
ATOM 739 N N . TYR A 1 93 ? 24.722 -17.113 -34.053 1.00 86.38 93 TYR A N 1
ATOM 740 C CA . TYR A 1 93 ? 24.814 -15.872 -33.291 1.00 86.38 93 TYR A CA 1
ATOM 741 C C . TYR A 1 93 ? 25.042 -16.138 -31.808 1.00 86.38 93 TYR A C 1
ATOM 743 O O . TYR A 1 93 ? 24.652 -17.171 -31.264 1.00 86.38 93 TYR A O 1
ATOM 751 N N . PHE A 1 94 ? 25.634 -15.151 -31.145 1.00 87.94 94 PHE A N 1
ATOM 752 C CA . PHE A 1 94 ? 25.725 -15.073 -29.695 1.00 87.94 94 PHE A CA 1
ATOM 753 C C . PHE A 1 94 ? 24.726 -14.040 -29.184 1.00 87.94 94 PHE A C 1
ATOM 755 O O . PHE A 1 94 ? 24.456 -13.035 -29.848 1.00 87.94 94 PHE A O 1
ATOM 762 N N . MET A 1 95 ? 24.184 -14.278 -27.992 1.00 88.19 95 MET A N 1
ATOM 763 C CA . MET A 1 95 ? 23.369 -13.292 -27.290 1.00 88.19 95 MET A CA 1
ATOM 764 C C . MET A 1 95 ? 24.128 -12.763 -26.083 1.00 88.19 95 MET A C 1
ATOM 766 O O . MET A 1 95 ? 24.668 -13.543 -25.303 1.00 88.19 95 MET A O 1
ATOM 770 N N . SER A 1 96 ? 24.119 -11.445 -25.920 1.00 89.94 96 SER A N 1
ATOM 771 C CA . SER A 1 96 ? 24.420 -10.800 -24.647 1.00 89.94 96 SER A CA 1
ATOM 772 C C . SER A 1 96 ? 23.112 -10.356 -24.011 1.00 89.94 96 SER A C 1
ATOM 774 O O . SER A 1 96 ? 22.260 -9.782 -24.693 1.00 89.94 96 SER A O 1
ATOM 776 N N . THR A 1 97 ? 22.953 -10.623 -22.720 1.00 92.06 97 THR A N 1
ATOM 777 C CA . THR A 1 97 ? 21.767 -10.238 -21.958 1.00 92.06 97 THR A CA 1
ATOM 778 C C . THR A 1 97 ? 22.154 -9.180 -20.941 1.00 92.06 97 THR A C 1
ATOM 780 O O . THR A 1 97 ? 23.004 -9.416 -20.084 1.00 92.06 97 THR A O 1
ATOM 783 N N . GLU A 1 98 ? 21.499 -8.028 -21.015 1.00 91.12 98 GLU A N 1
ATOM 784 C CA . GLU A 1 98 ? 21.638 -6.940 -20.053 1.00 91.12 98 GLU A CA 1
ATOM 785 C C . GLU A 1 98 ? 20.302 -6.712 -19.337 1.00 91.12 98 GLU A C 1
ATOM 787 O O . GLU A 1 98 ? 19.235 -6.748 -19.955 1.00 91.12 98 GLU A O 1
ATOM 792 N N . ILE A 1 99 ? 20.346 -6.500 -18.020 1.00 92.69 99 ILE A N 1
ATOM 793 C CA . ILE A 1 99 ? 19.164 -6.189 -17.211 1.00 92.69 99 ILE A CA 1
ATOM 794 C C . ILE A 1 99 ? 19.238 -4.719 -16.821 1.00 92.69 99 ILE A C 1
ATOM 796 O O . ILE A 1 99 ? 20.097 -4.311 -16.043 1.00 92.69 99 ILE A O 1
ATOM 800 N N . LEU A 1 100 ? 18.306 -3.932 -17.346 1.00 92.19 100 LEU A N 1
ATOM 801 C CA . LEU A 1 100 ? 18.202 -2.508 -17.075 1.00 92.19 100 LEU A CA 1
ATOM 802 C C . LEU A 1 100 ? 17.142 -2.256 -16.010 1.00 92.19 100 LEU A C 1
ATOM 804 O O . LEU A 1 100 ? 15.997 -2.682 -16.153 1.00 92.19 100 LEU A O 1
ATOM 808 N N . THR A 1 101 ? 17.500 -1.521 -14.961 1.00 93.19 101 THR A N 1
ATOM 809 C CA . THR A 1 101 ? 16.531 -1.009 -13.985 1.00 93.19 101 THR A CA 1
ATOM 810 C C . THR A 1 101 ? 15.810 0.192 -14.590 1.00 93.19 101 THR A C 1
ATOM 812 O O . THR A 1 101 ? 16.394 1.264 -14.752 1.00 93.19 101 THR A O 1
ATOM 815 N N . LEU A 1 102 ? 14.538 0.008 -14.944 1.00 93.31 102 LEU A N 1
ATOM 816 C CA . LEU A 1 102 ? 13.663 1.070 -15.434 1.00 93.31 102 LEU A CA 1
ATOM 817 C C . LEU A 1 102 ? 13.133 1.938 -14.299 1.00 93.31 102 LEU A C 1
ATOM 819 O O . LEU A 1 102 ? 12.951 3.131 -14.505 1.00 93.31 102 LEU A O 1
ATOM 823 N N . ARG A 1 103 ? 12.895 1.371 -13.114 1.00 93.69 103 ARG A N 1
ATOM 824 C CA . ARG A 1 103 ? 12.485 2.132 -11.929 1.00 93.69 103 ARG A CA 1
ATOM 825 C C . ARG A 1 103 ? 13.205 1.629 -10.696 1.00 93.69 103 ARG A C 1
ATOM 827 O O . ARG A 1 103 ? 13.143 0.437 -10.393 1.00 93.69 103 ARG A O 1
ATOM 834 N N . ASP A 1 104 ? 13.830 2.549 -9.970 1.00 89.44 104 ASP A N 1
ATOM 835 C CA . ASP A 1 104 ? 14.528 2.222 -8.730 1.00 89.44 104 ASP A CA 1
ATOM 836 C C . ASP A 1 104 ? 13.555 1.718 -7.649 1.00 89.44 104 ASP A C 1
ATOM 838 O O . ASP A 1 104 ? 12.451 2.266 -7.496 1.00 89.44 104 ASP A O 1
ATOM 842 N N . PRO A 1 105 ? 13.959 0.708 -6.856 1.00 91.56 105 PRO A N 1
ATOM 843 C CA . PRO A 1 105 ? 13.168 0.270 -5.719 1.00 91.56 105 PRO A CA 1
ATOM 844 C C . PRO A 1 105 ? 13.171 1.359 -4.646 1.00 91.56 105 PRO A C 1
ATOM 846 O O . PRO A 1 105 ? 14.196 1.991 -4.380 1.00 91.56 105 PRO A O 1
ATOM 849 N N . VAL A 1 106 ? 12.038 1.560 -3.979 1.00 94.06 106 VAL A N 1
ATOM 850 C CA . VAL A 1 106 ? 11.929 2.554 -2.906 1.00 94.06 106 VAL A CA 1
ATOM 851 C C . VAL A 1 106 ? 11.041 2.052 -1.780 1.00 94.06 106 VAL A C 1
ATOM 853 O O . VAL A 1 106 ? 10.158 1.220 -1.980 1.00 94.06 106 VAL A O 1
ATOM 856 N N . SER A 1 107 ? 11.280 2.576 -0.585 1.00 93.56 107 SER A N 1
ATOM 857 C CA . SER A 1 107 ? 10.394 2.399 0.557 1.00 93.56 107 SER A CA 1
ATOM 858 C C . SER A 1 107 ? 9.389 3.547 0.626 1.00 93.56 107 SER A C 1
ATOM 860 O O . SER A 1 107 ? 9.773 4.725 0.634 1.00 93.56 107 SER A O 1
ATOM 862 N N . GLU A 1 108 ? 8.106 3.208 0.685 1.00 94.06 108 GLU A N 1
ATOM 863 C CA . GLU A 1 108 ? 7.003 4.156 0.744 1.00 94.06 108 GLU A CA 1
ATOM 864 C C . GLU A 1 108 ? 6.210 4.070 2.039 1.00 94.06 108 GLU A C 1
ATOM 866 O O . GLU A 1 108 ? 5.750 3.002 2.429 1.00 94.06 108 GLU A O 1
ATOM 871 N N . TRP A 1 109 ? 6.008 5.216 2.685 1.00 94.75 109 TRP A N 1
ATOM 872 C CA . TRP A 1 109 ? 5.012 5.350 3.738 1.00 94.75 109 TRP A CA 1
ATOM 873 C C . TRP A 1 109 ? 3.619 5.425 3.129 1.00 94.75 109 TRP A C 1
ATOM 875 O O . TRP A 1 109 ? 3.315 6.358 2.383 1.00 94.75 109 TRP A O 1
ATOM 885 N N . ARG A 1 110 ? 2.763 4.473 3.487 1.00 94.25 110 ARG A N 1
ATOM 886 C CA . ARG A 1 110 ? 1.363 4.424 3.066 1.00 94.25 110 ARG A CA 1
ATOM 887 C C . ARG A 1 110 ? 0.451 4.398 4.289 1.00 94.25 110 ARG A C 1
ATOM 889 O O . ARG A 1 110 ? 0.801 3.750 5.279 1.00 94.25 110 ARG A O 1
ATOM 896 N N . PRO A 1 111 ? -0.700 5.090 4.258 1.00 94.25 111 PRO A N 1
ATOM 897 C CA . PRO A 1 111 ? -1.694 4.894 5.294 1.00 94.25 111 PRO A CA 1
ATOM 898 C C . PRO A 1 111 ? -2.255 3.476 5.175 1.00 94.25 111 PRO A C 1
ATOM 900 O O . PRO A 1 111 ? -2.391 2.932 4.076 1.00 94.25 111 PRO A O 1
ATOM 903 N N . ALA A 1 112 ? -2.569 2.892 6.321 1.00 92.44 112 ALA A N 1
ATOM 904 C CA . ALA A 1 112 ? -3.190 1.586 6.409 1.00 92.44 112 ALA A CA 1
ATOM 905 C C . ALA A 1 112 ? -4.476 1.675 7.230 1.00 92.44 112 ALA A C 1
ATOM 907 O O . ALA A 1 112 ? -4.609 2.528 8.110 1.00 92.44 112 ALA A O 1
ATOM 908 N N . ASP A 1 113 ? -5.399 0.768 6.946 1.00 89.12 113 ASP A N 1
ATOM 909 C CA . ASP A 1 113 ? -6.598 0.537 7.730 1.00 89.12 113 ASP A CA 1
ATOM 910 C C . ASP A 1 113 ? -6.480 -0.852 8.365 1.00 89.12 113 ASP A C 1
ATOM 912 O O . ASP A 1 113 ? -6.183 -1.841 7.692 1.00 89.12 113 ASP A O 1
ATOM 916 N N . VAL A 1 114 ? -6.661 -0.914 9.683 1.00 87.69 114 VAL A N 1
ATOM 917 C CA . VAL A 1 114 ? -6.416 -2.119 10.485 1.00 87.69 114 VAL A CA 1
ATOM 918 C C . VAL A 1 114 ? -7.722 -2.593 11.106 1.00 87.69 114 VAL A C 1
ATOM 920 O O . VAL A 1 114 ? -8.426 -1.818 11.768 1.00 87.69 114 VAL A O 1
ATOM 923 N N . SER A 1 115 ? -8.015 -3.876 10.900 1.00 84.44 115 SER A N 1
ATOM 924 C CA . SER A 1 115 ? -9.172 -4.571 11.453 1.00 84.44 115 SER A CA 1
ATOM 925 C C . SER A 1 115 ? -9.193 -4.516 12.973 1.00 84.44 115 SER A C 1
ATOM 927 O O . SER A 1 115 ? -8.160 -4.522 13.636 1.00 84.44 115 SER A O 1
ATOM 929 N N . GLU A 1 116 ? -10.397 -4.533 13.529 1.00 79.25 116 GLU A N 1
ATOM 930 C CA . GLU A 1 116 ? -10.629 -4.543 14.968 1.00 79.25 116 GLU A CA 1
ATOM 931 C C . GLU A 1 116 ? -10.001 -5.747 15.651 1.00 79.25 116 GLU A C 1
ATOM 933 O O . GLU A 1 116 ? -9.415 -5.583 16.708 1.00 79.25 116 GLU A O 1
ATOM 938 N N . ILE A 1 117 ? -10.008 -6.902 14.989 1.00 79.75 117 ILE A N 1
ATOM 939 C CA . ILE A 1 117 ? -9.457 -8.158 15.510 1.00 79.75 117 ILE A CA 1
ATOM 940 C C . ILE A 1 117 ? -7.939 -8.069 15.744 1.00 79.75 117 ILE A C 1
ATOM 942 O O . ILE A 1 117 ? -7.402 -8.751 16.611 1.00 79.75 117 ILE A O 1
ATOM 946 N N . CYS A 1 118 ? -7.235 -7.223 14.988 1.00 81.75 118 CYS A N 1
ATOM 947 C CA . CYS A 1 118 ? -5.793 -7.019 15.158 1.00 81.75 118 CYS A CA 1
ATOM 948 C C . CYS A 1 118 ? -5.456 -5.949 16.197 1.00 81.75 118 CYS A C 1
ATOM 950 O O . CYS A 1 118 ? -4.283 -5.676 16.442 1.00 81.75 118 CYS A O 1
ATOM 952 N N . ARG A 1 119 ? -6.470 -5.294 16.765 1.00 74.69 119 ARG A N 1
ATOM 953 C CA . ARG A 1 119 ? -6.309 -4.231 17.750 1.00 74.69 119 ARG A CA 1
ATOM 954 C C . ARG A 1 119 ? -6.741 -4.826 19.078 1.00 74.69 119 ARG A C 1
ATOM 956 O O . ARG A 1 119 ? -7.894 -5.200 19.235 1.00 74.69 119 ARG A O 1
ATOM 963 N N . GLN A 1 120 ? -5.821 -4.916 20.027 1.00 66.19 120 GLN A N 1
ATOM 964 C CA . GLN A 1 120 ? -6.114 -5.460 21.357 1.00 66.19 120 GLN A CA 1
ATOM 965 C C . GLN A 1 120 ? -7.020 -4.536 22.202 1.00 66.19 120 GLN A C 1
ATOM 967 O O . GLN A 1 120 ? -7.359 -4.888 23.326 1.00 66.19 120 GLN A O 1
ATOM 972 N N . ASP A 1 121 ? -7.422 -3.377 21.665 1.00 62.03 121 ASP A N 1
ATOM 973 C CA . ASP A 1 121 ? -8.182 -2.348 22.373 1.00 62.03 121 ASP A CA 1
ATOM 974 C C . ASP A 1 121 ? -9.680 -2.358 22.014 1.00 62.03 121 ASP A C 1
ATOM 976 O O . ASP A 1 121 ? -10.065 -2.184 20.845 1.00 62.03 121 ASP A O 1
ATOM 980 N N . GLU A 1 122 ? -10.516 -2.459 23.050 1.00 56.75 122 GLU A N 1
ATOM 981 C CA . GLU A 1 122 ? -11.951 -2.157 23.022 1.00 56.75 122 GLU A CA 1
ATOM 982 C C . GLU A 1 122 ? -12.166 -0.639 22.789 1.00 56.75 122 GLU A C 1
ATOM 984 O O . GLU A 1 122 ? -11.363 0.197 23.194 1.00 56.75 122 GLU A O 1
ATOM 989 N N . GLU A 1 123 ? -13.199 -0.272 22.030 1.00 62.94 123 GLU A N 1
ATOM 990 C CA . GLU A 1 123 ? -13.524 1.089 21.550 1.00 62.94 123 GLU A CA 1
ATOM 991 C C . GLU A 1 123 ? -13.519 2.256 22.582 1.00 62.94 123 GLU A C 1
ATOM 993 O O . GLU A 1 123 ? -13.664 2.002 23.775 1.00 62.94 123 GLU A O 1
ATOM 998 N N . PRO A 1 124 ? -13.538 3.556 22.147 1.00 55.22 124 PRO A N 1
ATOM 999 C CA . PRO A 1 124 ? -13.425 4.088 20.773 1.00 55.22 124 PRO A CA 1
ATOM 1000 C C . PRO A 1 124 ? -12.374 5.216 20.542 1.00 55.22 124 PRO A C 1
ATOM 1002 O O . PRO A 1 124 ? -12.059 5.996 21.432 1.00 55.22 124 PRO A O 1
ATOM 1005 N N . LYS A 1 125 ? -12.009 5.373 19.247 1.00 54.16 125 LYS A N 1
ATOM 1006 C CA . LYS A 1 125 ? -11.504 6.575 18.510 1.00 54.16 125 LYS A CA 1
ATOM 1007 C C . LYS A 1 125 ? -10.130 7.147 18.939 1.00 54.16 125 LYS A C 1
ATOM 1009 O O . LYS A 1 125 ? -10.005 7.690 20.013 1.00 54.16 125 LYS A O 1
ATOM 1014 N N . HIS A 1 126 ? -9.050 7.179 18.152 1.00 54.44 126 HIS A N 1
ATOM 1015 C CA . HIS A 1 126 ? -8.832 7.165 16.701 1.00 54.44 126 HIS A CA 1
ATOM 1016 C C . HIS A 1 126 ? -7.609 6.291 16.370 1.00 54.44 126 HIS A C 1
ATOM 1018 O O . HIS A 1 126 ? -6.764 6.060 17.223 1.00 54.44 126 HIS A O 1
ATOM 1024 N N . LYS A 1 127 ? -7.550 5.734 15.158 1.00 71.25 127 LYS A N 1
ATOM 1025 C CA . LYS A 1 127 ? -6.719 4.557 14.856 1.00 71.25 127 LYS A CA 1
ATOM 1026 C C . LYS A 1 127 ? -5.929 4.790 13.580 1.00 71.25 127 LYS A C 1
ATOM 1028 O O . LYS A 1 127 ? -6.215 4.190 12.547 1.00 71.25 127 LYS A O 1
ATOM 1033 N N . VAL A 1 128 ? -5.012 5.755 13.611 1.00 87.88 128 VAL A N 1
ATOM 1034 C CA . VAL A 1 128 ? -4.173 5.992 12.436 1.00 87.88 128 VAL A CA 1
ATOM 1035 C C . VAL A 1 128 ? -3.159 4.861 12.349 1.00 87.88 128 VAL A C 1
ATOM 1037 O O . VAL A 1 128 ? -2.438 4.608 13.310 1.00 87.88 128 VAL A O 1
ATOM 1040 N N . ALA A 1 129 ? -3.106 4.189 11.203 1.00 91.50 129 ALA A N 1
ATOM 1041 C CA . ALA A 1 129 ? -2.073 3.213 10.915 1.00 91.50 129 ALA A CA 1
ATOM 1042 C C . ALA A 1 129 ? -1.254 3.625 9.690 1.00 91.50 129 ALA A C 1
ATOM 1044 O O . ALA A 1 129 ? -1.739 4.286 8.766 1.00 91.50 129 ALA A O 1
ATOM 1045 N N . ALA A 1 130 ? 0.018 3.252 9.722 1.00 93.94 130 ALA A N 1
ATOM 1046 C CA . ALA A 1 130 ? 1.003 3.542 8.700 1.00 93.94 130 ALA A CA 1
ATOM 1047 C C . ALA A 1 130 ? 1.826 2.283 8.426 1.00 93.94 130 ALA A C 1
ATOM 1049 O O . ALA A 1 130 ? 2.254 1.590 9.348 1.00 93.94 130 ALA A O 1
ATOM 1050 N N . CYS A 1 131 ? 2.062 2.005 7.151 1.00 94.25 131 CYS A N 1
ATOM 1051 C CA . CYS A 1 131 ? 2.882 0.893 6.698 1.00 94.25 131 CYS A CA 1
ATOM 1052 C C . CYS A 1 131 ? 4.059 1.428 5.885 1.00 94.25 131 CYS A C 1
ATOM 1054 O O . CYS A 1 131 ? 3.891 2.331 5.057 1.00 94.25 131 CYS A O 1
ATOM 1056 N N . LEU A 1 132 ? 5.249 0.874 6.123 1.00 94.62 132 LEU A N 1
ATOM 1057 C CA . LEU A 1 132 ? 6.432 1.154 5.320 1.00 94.62 132 LEU A CA 1
ATOM 1058 C C . LEU A 1 132 ? 6.586 0.052 4.267 1.00 94.62 132 LEU A C 1
ATOM 1060 O O . LEU A 1 132 ? 7.211 -0.981 4.505 1.00 94.62 132 LEU A O 1
ATOM 1064 N N . VAL A 1 133 ? 6.007 0.259 3.086 1.00 94.19 133 VAL A N 1
ATOM 1065 C CA . VAL A 1 133 ? 6.022 -0.735 2.005 1.00 94.19 133 VAL A CA 1
ATOM 1066 C C . VAL A 1 133 ? 7.291 -0.629 1.167 1.00 94.19 133 VAL A C 1
ATOM 1068 O O . VAL A 1 133 ? 7.800 0.462 0.928 1.00 94.19 133 VAL A O 1
ATOM 1071 N N . LYS A 1 134 ? 7.802 -1.760 0.675 1.00 92.81 134 LYS A N 1
ATOM 1072 C CA . LYS A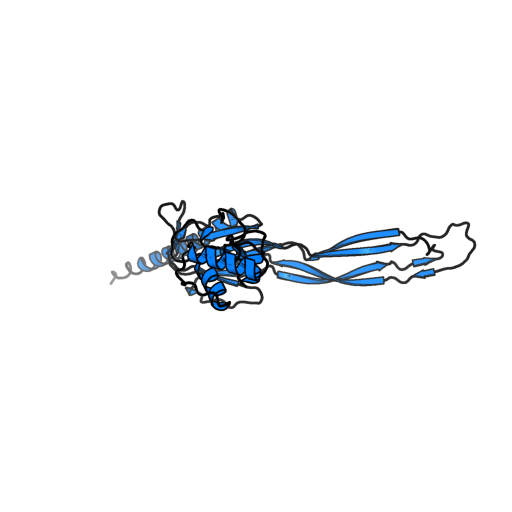 1 134 ? 8.883 -1.786 -0.318 1.00 92.81 134 LYS A CA 1
ATOM 1073 C C . LYS A 1 134 ? 8.272 -1.936 -1.707 1.00 92.81 134 LYS A C 1
ATOM 1075 O O . LYS A 1 134 ? 7.702 -2.978 -2.016 1.00 92.81 134 LYS A O 1
ATOM 1080 N N . LEU A 1 135 ? 8.408 -0.914 -2.543 1.00 90.19 135 LEU A N 1
ATOM 1081 C CA . LEU A 1 135 ? 8.023 -1.001 -3.944 1.00 90.19 135 LEU A CA 1
ATOM 1082 C C . LEU A 1 135 ? 9.090 -1.751 -4.733 1.00 90.19 135 LEU A C 1
ATOM 1084 O O . LEU A 1 135 ? 10.287 -1.459 -4.633 1.00 90.19 135 LEU A O 1
ATOM 1088 N N . ALA A 1 136 ? 8.633 -2.727 -5.513 1.00 89.56 136 ALA A N 1
ATOM 1089 C CA . ALA A 1 136 ? 9.498 -3.495 -6.384 1.00 89.56 136 ALA A CA 1
ATOM 1090 C C . ALA A 1 136 ? 10.082 -2.596 -7.491 1.00 89.56 136 ALA A C 1
ATOM 1092 O O . ALA A 1 136 ? 9.384 -1.712 -8.016 1.00 89.56 136 ALA A O 1
ATOM 1093 N N . PRO A 1 137 ? 11.355 -2.822 -7.847 1.00 93.19 137 PRO A N 1
ATOM 1094 C CA . PRO A 1 137 ? 11.944 -2.194 -9.015 1.00 93.19 137 PRO A CA 1
ATOM 1095 C C . PRO A 1 137 ? 11.279 -2.715 -10.289 1.00 93.19 137 PRO A C 1
ATOM 1097 O O . PRO A 1 137 ? 10.791 -3.844 -10.337 1.00 93.19 137 PRO A O 1
ATOM 1100 N N . GLU A 1 138 ? 11.287 -1.892 -11.330 1.00 93.25 138 GLU A N 1
ATOM 1101 C CA . GLU A 1 138 ? 10.879 -2.318 -12.668 1.00 93.25 138 GLU A CA 1
ATOM 1102 C C . GLU A 1 138 ? 12.130 -2.580 -13.496 1.00 93.25 138 GLU A C 1
ATOM 1104 O O . GLU A 1 138 ? 13.052 -1.763 -13.497 1.00 93.25 138 GLU A O 1
ATOM 1109 N N . TYR A 1 139 ? 12.165 -3.712 -14.195 1.00 94.19 139 TYR A N 1
ATOM 1110 C CA . TYR A 1 139 ? 13.309 -4.126 -15.001 1.00 94.19 139 TYR A CA 1
ATOM 1111 C C . TYR A 1 139 ? 12.928 -4.317 -16.461 1.00 94.19 139 TYR A C 1
ATOM 1113 O O . TYR A 1 139 ? 11.792 -4.658 -16.789 1.00 94.19 139 TYR A O 1
ATOM 1121 N N . LYS A 1 140 ? 13.925 -4.179 -17.331 1.00 92.38 140 LYS A N 1
ATOM 1122 C CA . LYS A 1 140 ? 13.859 -4.584 -18.727 1.00 92.38 140 LYS A CA 1
ATOM 1123 C C . LYS A 1 140 ? 15.047 -5.461 -19.064 1.00 92.38 140 LYS A C 1
ATOM 1125 O O . LYS A 1 140 ? 16.188 -5.080 -18.829 1.00 92.38 140 LYS A O 1
ATOM 1130 N N . VAL A 1 141 ? 14.762 -6.618 -19.644 1.00 92.94 141 VAL A N 1
ATOM 1131 C CA . VAL A 1 141 ? 15.786 -7.505 -20.191 1.00 92.94 141 VAL A CA 1
ATOM 1132 C C . VAL A 1 141 ? 16.016 -7.118 -21.645 1.00 92.94 141 VAL A C 1
ATOM 1134 O O . VAL A 1 141 ? 15.077 -7.109 -22.443 1.00 92.94 141 VAL A O 1
ATOM 1137 N N . VAL A 1 142 ? 17.255 -6.787 -21.981 1.00 91.25 142 VAL A N 1
ATOM 1138 C CA . VAL A 1 142 ? 17.683 -6.440 -23.334 1.00 91.25 142 VAL A CA 1
ATOM 1139 C C . VAL A 1 142 ? 18.572 -7.561 -23.843 1.00 91.25 142 VAL A C 1
ATOM 1141 O O . VAL A 1 142 ? 19.553 -7.927 -23.200 1.00 91.25 142 VAL A O 1
ATOM 1144 N N . ASN A 1 143 ? 18.206 -8.118 -24.995 1.00 89.88 143 ASN A N 1
ATOM 1145 C CA . ASN A 1 143 ? 18.962 -9.177 -25.650 1.00 89.88 143 ASN A CA 1
ATOM 1146 C C . ASN A 1 143 ? 19.616 -8.621 -26.911 1.00 89.88 143 ASN A C 1
ATOM 1148 O O . ASN A 1 143 ? 18.930 -8.324 -27.891 1.00 89.88 143 ASN A O 1
ATOM 1152 N N . THR A 1 144 ? 20.939 -8.529 -26.888 1.00 87.19 144 THR A N 1
ATOM 1153 C CA . THR A 1 144 ? 21.747 -8.018 -27.995 1.00 87.19 144 THR A CA 1
ATOM 1154 C C . THR A 1 144 ? 22.334 -9.186 -28.771 1.00 87.19 144 THR A C 1
ATOM 1156 O O . THR A 1 144 ? 22.977 -10.062 -28.191 1.00 87.19 144 THR A O 1
ATOM 1159 N N . ARG A 1 145 ? 22.114 -9.210 -30.090 1.00 84.81 145 ARG A N 1
ATOM 1160 C CA . ARG A 1 145 ? 22.641 -10.256 -30.981 1.00 84.81 145 ARG A CA 1
ATOM 1161 C C . ARG A 1 145 ? 23.976 -9.843 -31.590 1.00 84.81 145 ARG A C 1
ATOM 1163 O O . ARG A 1 145 ? 24.106 -8.723 -32.084 1.00 84.81 145 ARG A O 1
ATOM 1170 N N . PHE A 1 146 ? 24.915 -10.785 -31.614 1.00 83.75 146 PHE A N 1
ATOM 1171 C CA . PHE A 1 146 ? 26.223 -10.660 -32.252 1.00 83.75 146 PHE A CA 1
ATOM 1172 C C . PHE A 1 146 ? 26.449 -11.816 -33.223 1.00 83.75 146 PHE A C 1
ATOM 1174 O O . PHE A 1 146 ? 26.154 -12.961 -32.887 1.00 83.75 146 PHE A O 1
ATOM 1181 N N . TYR A 1 147 ? 27.011 -11.523 -34.394 1.00 86.44 147 TYR A N 1
ATOM 1182 C CA . TYR A 1 147 ? 27.327 -12.524 -35.413 1.00 86.44 147 TYR A CA 1
ATOM 1183 C C . TYR A 1 147 ? 28.845 -12.748 -35.475 1.00 86.44 147 TYR A C 1
ATOM 1185 O O . TYR A 1 147 ? 29.588 -11.762 -35.516 1.00 86.44 147 TYR A O 1
ATOM 1193 N N . PRO A 1 148 ? 29.330 -14.004 -35.461 1.00 85.38 148 PRO A N 1
ATOM 1194 C CA . PRO A 1 148 ? 30.741 -14.287 -35.676 1.00 85.38 148 PRO A CA 1
ATOM 1195 C C . PRO A 1 148 ? 31.162 -13.956 -37.111 1.00 85.38 148 PRO A C 1
ATOM 1197 O O . PRO A 1 148 ? 30.359 -13.990 -38.044 1.00 85.38 148 PRO A O 1
ATOM 1200 N N . PHE A 1 149 ? 32.449 -13.673 -37.296 1.00 81.31 149 PHE A N 1
ATOM 1201 C CA . PHE A 1 149 ? 33.046 -13.650 -38.630 1.00 81.31 149 PHE A CA 1
ATOM 1202 C C . PHE A 1 149 ? 33.047 -15.061 -39.231 1.00 81.31 149 PHE A C 1
ATOM 1204 O O . PHE A 1 149 ? 33.227 -16.037 -38.498 1.00 81.31 149 PHE A O 1
ATOM 1211 N N . LYS A 1 150 ? 32.859 -15.168 -40.553 1.00 79.50 150 LYS A N 1
ATOM 1212 C CA . LYS A 1 150 ? 33.031 -16.447 -41.255 1.00 79.50 150 LYS A CA 1
ATOM 1213 C C . LYS A 1 150 ? 34.483 -16.917 -41.190 1.00 79.50 150 LYS A C 1
ATOM 1215 O O . LYS A 1 150 ? 35.400 -16.107 -41.041 1.00 79.50 150 LYS A O 1
ATOM 1220 N N . ASP A 1 151 ? 34.674 -18.229 -41.321 1.00 72.94 151 ASP A N 1
ATOM 1221 C CA . ASP A 1 151 ? 35.999 -18.845 -41.388 1.00 72.94 151 ASP A CA 1
ATOM 1222 C C . ASP A 1 151 ? 36.848 -18.180 -42.488 1.00 72.94 151 ASP A C 1
ATOM 1224 O O . ASP A 1 151 ? 36.365 -17.896 -43.583 1.00 72.94 151 ASP A O 1
ATOM 1228 N N . ILE A 1 152 ? 38.130 -17.954 -42.198 1.00 64.56 152 ILE A N 1
ATOM 1229 C CA . ILE A 1 152 ? 39.113 -17.351 -43.108 1.00 64.56 152 ILE A CA 1
ATOM 1230 C C . ILE A 1 152 ? 39.268 -18.198 -44.386 1.00 64.56 152 ILE A C 1
ATOM 1232 O O . ILE A 1 152 ? 39.677 -17.687 -45.429 1.00 64.56 152 ILE A O 1
ATOM 1236 N N . LEU A 1 153 ? 38.928 -19.489 -44.318 1.00 65.81 153 LEU A N 1
ATOM 1237 C CA . LEU A 1 153 ? 38.941 -20.416 -45.451 1.00 65.81 153 LEU A CA 1
ATOM 1238 C C . LEU A 1 153 ? 37.692 -20.317 -46.351 1.00 65.81 153 LEU A C 1
ATOM 1240 O O . LEU A 1 153 ? 37.699 -20.865 -47.456 1.00 65.81 153 LEU A O 1
ATOM 1244 N N . ASP A 1 154 ? 36.634 -19.615 -45.926 1.00 66.19 154 ASP A N 1
ATOM 1245 C CA . ASP A 1 154 ? 35.439 -19.386 -46.742 1.00 66.19 154 ASP A CA 1
ATOM 1246 C C . ASP A 1 154 ? 35.690 -18.276 -47.777 1.00 66.19 154 ASP A C 1
ATOM 1248 O O . ASP A 1 154 ? 35.673 -17.078 -47.494 1.00 66.19 154 ASP A O 1
ATOM 1252 N N . THR A 1 155 ? 35.906 -18.691 -49.025 1.00 66.06 155 THR A N 1
ATOM 1253 C CA . THR A 1 155 ? 36.119 -17.783 -50.165 1.00 66.06 155 THR A CA 1
ATOM 1254 C C . THR A 1 155 ? 34.847 -17.078 -50.663 1.00 66.06 155 THR A C 1
ATOM 1256 O O . THR A 1 155 ? 34.928 -16.268 -51.593 1.00 66.06 155 THR A O 1
ATOM 1259 N N . SER A 1 156 ? 33.671 -17.356 -50.083 1.00 68.06 156 SER A N 1
ATOM 1260 C CA . SER A 1 156 ? 32.421 -16.688 -50.452 1.00 68.06 156 SER A CA 1
ATOM 1261 C C . SER A 1 156 ? 32.435 -15.222 -49.990 1.00 68.06 156 SER A C 1
ATOM 1263 O O . SER A 1 156 ? 32.326 -14.897 -48.810 1.00 68.06 156 SER A O 1
ATOM 1265 N N . ARG A 1 157 ? 32.581 -14.294 -50.943 1.00 63.69 157 ARG A N 1
ATOM 1266 C CA . ARG A 1 157 ? 32.638 -12.840 -50.694 1.00 63.69 157 ARG A CA 1
ATOM 1267 C C . ARG A 1 157 ? 31.251 -12.228 -50.509 1.00 63.69 157 ARG A C 1
ATOM 1269 O O . ARG A 1 157 ? 30.834 -11.385 -51.300 1.00 63.69 157 ARG A O 1
ATOM 1276 N N . THR A 1 158 ? 30.517 -12.680 -49.500 1.00 71.12 158 THR A N 1
ATOM 1277 C CA . THR A 1 158 ? 29.215 -12.081 -49.179 1.00 71.12 158 THR A CA 1
ATOM 1278 C C . THR A 1 158 ? 29.391 -11.142 -47.997 1.00 71.12 158 THR A C 1
ATOM 1280 O O . THR A 1 158 ? 29.322 -11.566 -46.848 1.00 71.12 158 THR A O 1
ATOM 1283 N N . ASP A 1 159 ? 29.662 -9.870 -48.280 1.00 78.69 159 ASP A N 1
ATOM 1284 C CA . ASP A 1 159 ? 29.701 -8.851 -47.235 1.00 78.69 159 ASP A CA 1
ATOM 1285 C C . ASP A 1 159 ? 28.275 -8.496 -46.808 1.00 78.69 159 ASP A C 1
ATOM 1287 O O . ASP A 1 159 ? 27.392 -8.244 -47.633 1.00 78.69 159 ASP A O 1
ATOM 1291 N N . HIS A 1 160 ? 28.056 -8.465 -45.499 1.00 81.88 160 HIS A N 1
ATOM 1292 C CA . HIS A 1 160 ? 26.806 -8.042 -44.894 1.00 81.88 160 HIS A CA 1
ATOM 1293 C C . HIS A 1 160 ? 26.990 -6.682 -44.227 1.00 81.88 160 HIS A C 1
ATOM 1295 O O . HIS A 1 160 ? 27.925 -6.471 -43.454 1.00 81.88 160 HIS A O 1
ATOM 1301 N N . ILE A 1 161 ? 26.051 -5.775 -44.497 1.00 85.19 161 ILE A N 1
ATOM 1302 C CA . ILE A 1 161 ? 25.911 -4.507 -43.780 1.00 85.19 161 ILE A CA 1
ATOM 1303 C C . ILE A 1 161 ? 24.697 -4.643 -42.868 1.00 85.19 161 ILE A C 1
ATOM 1305 O O . ILE A 1 161 ? 23.561 -4.705 -43.338 1.00 85.19 161 ILE A O 1
ATOM 1309 N N . ILE A 1 162 ? 24.941 -4.700 -41.563 1.00 85.44 162 ILE A N 1
ATOM 1310 C CA . ILE A 1 162 ? 23.902 -4.753 -40.536 1.00 85.44 162 ILE A CA 1
ATOM 1311 C C . ILE A 1 162 ? 23.888 -3.381 -39.855 1.00 85.44 162 ILE A C 1
ATOM 1313 O O . ILE A 1 162 ? 24.893 -3.004 -39.250 1.00 85.44 162 ILE A O 1
ATOM 1317 N N . PRO A 1 163 ? 22.807 -2.589 -39.968 1.00 90.56 163 PRO A N 1
ATOM 1318 C CA . PRO A 1 163 ? 22.741 -1.286 -39.320 1.00 90.56 163 PRO A CA 1
ATOM 1319 C C . PRO A 1 163 ? 22.596 -1.430 -37.802 1.00 90.56 163 PRO A C 1
ATOM 1321 O O . PRO A 1 163 ? 22.018 -2.399 -37.309 1.00 90.56 163 PRO A O 1
ATOM 1324 N N . ALA A 1 164 ? 23.071 -0.424 -37.066 1.00 91.44 164 ALA A N 1
ATOM 1325 C CA . ALA A 1 164 ? 22.829 -0.351 -35.633 1.00 91.44 164 ALA A CA 1
ATOM 1326 C C . ALA A 1 164 ? 21.331 -0.185 -35.351 1.00 91.44 164 ALA A C 1
ATOM 1328 O O . ALA A 1 164 ? 20.654 0.627 -35.986 1.00 91.44 164 ALA A O 1
ATOM 1329 N N . VAL A 1 165 ? 20.835 -0.918 -34.358 1.00 92.00 165 VAL A N 1
ATOM 1330 C CA . VAL A 1 165 ? 19.466 -0.795 -33.856 1.00 92.00 165 VAL A CA 1
ATOM 1331 C C . VAL A 1 165 ? 19.527 -0.201 -32.460 1.00 92.00 165 VAL A C 1
ATOM 1333 O O . VAL A 1 165 ? 20.127 -0.785 -31.557 1.00 92.00 165 VAL A O 1
ATOM 1336 N N . TYR A 1 166 ? 18.892 0.957 -32.297 1.00 91.75 166 TYR A N 1
ATOM 1337 C CA . TYR A 1 166 ? 18.741 1.630 -31.015 1.00 91.75 166 TYR A CA 1
ATOM 1338 C C . TYR A 1 166 ? 17.300 1.551 -30.537 1.00 91.75 166 TYR A C 1
ATOM 1340 O O . TYR A 1 166 ? 16.364 1.583 -31.337 1.00 91.75 166 TYR A O 1
ATOM 1348 N N . GLU A 1 167 ? 17.129 1.519 -29.225 1.00 92.00 167 GLU A N 1
ATOM 1349 C CA . GLU A 1 167 ? 15.827 1.625 -28.590 1.00 92.00 167 GLU A CA 1
ATOM 1350 C C . GLU A 1 167 ? 15.846 2.746 -27.552 1.00 92.00 167 GLU A C 1
ATOM 1352 O O . GLU A 1 167 ? 16.758 2.835 -26.734 1.00 92.00 167 GLU A O 1
ATOM 1357 N N . VAL A 1 168 ? 14.831 3.610 -27.581 1.00 93.88 168 VAL A N 1
ATOM 1358 C CA . VAL A 1 168 ? 14.662 4.653 -26.565 1.00 93.88 168 VAL A CA 1
ATOM 1359 C C . VAL A 1 168 ? 13.846 4.081 -25.420 1.00 93.88 168 VAL A C 1
ATOM 1361 O O . VAL A 1 168 ? 12.682 3.716 -25.592 1.00 93.88 168 VAL A O 1
ATOM 1364 N N . ILE A 1 169 ? 14.447 4.030 -24.239 1.00 94.12 169 ILE A N 1
ATOM 1365 C CA . ILE A 1 169 ? 13.798 3.554 -23.023 1.00 94.12 169 ILE A CA 1
ATOM 1366 C C . ILE A 1 169 ? 13.511 4.709 -22.071 1.00 94.12 169 ILE A C 1
ATOM 1368 O O . ILE A 1 169 ? 14.245 5.694 -22.002 1.00 94.12 169 ILE A O 1
ATOM 1372 N N . LYS A 1 170 ? 12.416 4.571 -21.323 1.00 95.50 170 LYS A N 1
ATOM 1373 C CA . LYS A 1 170 ? 12.047 5.487 -20.245 1.00 95.50 170 LYS A CA 1
ATOM 1374 C C . LYS A 1 170 ? 12.549 4.909 -18.933 1.00 95.50 170 LYS A C 1
ATOM 1376 O O . LYS A 1 170 ? 12.143 3.809 -18.567 1.00 95.50 170 LYS A O 1
ATOM 1381 N N . ARG A 1 171 ? 13.394 5.659 -18.231 1.00 95.00 171 ARG A N 1
ATOM 1382 C CA . ARG A 1 171 ? 13.915 5.294 -16.913 1.00 95.00 171 ARG A CA 1
ATOM 1383 C C . ARG A 1 171 ? 13.498 6.323 -15.874 1.00 95.00 171 ARG A C 1
ATOM 1385 O O . ARG A 1 171 ? 13.586 7.526 -16.103 1.00 95.00 171 ARG A O 1
ATOM 1392 N N . GLN A 1 172 ? 13.046 5.843 -14.729 1.00 94.75 172 GLN A N 1
ATOM 1393 C CA . GLN A 1 172 ? 12.594 6.613 -13.585 1.00 94.75 172 GLN A CA 1
ATOM 1394 C C . GLN A 1 172 ? 13.600 6.478 -12.444 1.00 94.75 172 GLN A C 1
ATOM 1396 O O . GLN A 1 172 ? 13.658 5.446 -11.776 1.00 94.75 172 GLN A O 1
ATOM 1401 N N . SER A 1 173 ? 14.370 7.537 -12.207 1.00 92.88 173 SER A N 1
ATOM 1402 C CA . SER A 1 173 ? 15.295 7.610 -11.077 1.00 92.88 173 SER A CA 1
ATOM 1403 C C . SER A 1 173 ? 14.631 8.273 -9.875 1.00 92.88 173 SER A C 1
ATOM 1405 O O . SER A 1 173 ? 13.802 9.182 -10.007 1.00 92.88 173 SER A O 1
ATOM 1407 N N . LEU A 1 174 ? 14.964 7.802 -8.674 1.00 94.25 174 LEU A N 1
ATOM 1408 C CA . LEU A 1 174 ? 14.392 8.340 -7.443 1.00 94.25 174 LEU A CA 1
ATOM 1409 C C . LEU A 1 174 ? 14.928 9.753 -7.155 1.00 94.25 174 LEU A C 1
ATOM 1411 O O . LEU A 1 174 ? 16.102 9.929 -6.839 1.00 94.25 174 LEU A O 1
ATOM 1415 N N . LYS A 1 175 ? 14.049 10.760 -7.179 1.00 94.69 175 LYS A N 1
ATOM 1416 C CA . LYS A 1 175 ? 14.386 12.160 -6.865 1.00 94.69 175 LYS A CA 1
ATOM 1417 C C . LYS A 1 175 ? 14.144 12.508 -5.402 1.00 94.69 175 LYS A C 1
ATOM 1419 O O . LYS A 1 175 ? 14.887 13.279 -4.802 1.00 94.69 175 LYS A O 1
ATOM 1424 N N . GLN A 1 176 ? 13.077 11.964 -4.822 1.00 94.00 176 GLN A N 1
ATOM 1425 C CA . GLN A 1 176 ? 12.697 12.240 -3.442 1.00 94.00 176 GLN A CA 1
ATOM 1426 C C . GLN A 1 176 ? 12.080 10.999 -2.805 1.00 94.00 176 GLN A C 1
ATOM 1428 O O . GLN A 1 176 ? 11.142 10.428 -3.356 1.00 94.00 176 GLN A O 1
ATOM 1433 N N . LYS A 1 177 ? 12.578 10.605 -1.627 1.00 94.12 177 LYS A N 1
ATOM 1434 C CA . LYS A 1 177 ? 11.987 9.517 -0.834 1.00 94.12 177 LYS A CA 1
ATOM 1435 C C . LYS A 1 177 ? 10.597 9.902 -0.328 1.00 94.12 177 LYS A C 1
ATOM 1437 O O . LYS A 1 177 ? 10.317 11.084 -0.094 1.00 94.12 177 LYS A O 1
ATOM 1442 N N . SER A 1 178 ? 9.760 8.889 -0.121 1.00 94.75 178 SER A N 1
ATOM 1443 C CA . SER A 1 178 ? 8.498 9.065 0.589 1.00 94.75 178 SER A CA 1
ATOM 1444 C C . SER A 1 178 ? 8.737 9.605 2.001 1.00 94.75 178 SER A C 1
ATOM 1446 O O . SER A 1 178 ? 9.797 9.391 2.601 1.00 94.75 178 SER A O 1
ATOM 1448 N N . ARG A 1 179 ? 7.753 10.315 2.547 1.00 93.81 179 ARG A N 1
ATOM 1449 C CA . ARG A 1 179 ? 7.789 10.784 3.936 1.00 93.81 179 ARG A CA 1
ATOM 1450 C C . ARG A 1 179 ? 6.386 11.045 4.455 1.00 93.81 179 ARG A C 1
ATOM 1452 O O . ARG A 1 179 ? 5.459 11.265 3.682 1.00 93.81 179 ARG A O 1
ATOM 1459 N N . ILE A 1 180 ? 6.279 11.101 5.773 1.00 93.88 180 ILE A N 1
ATOM 1460 C CA . ILE A 1 180 ? 5.105 11.622 6.465 1.00 93.88 180 ILE A CA 1
ATOM 1461 C C . ILE A 1 180 ? 5.428 13.059 6.882 1.00 93.88 180 ILE A C 1
ATOM 1463 O O . ILE A 1 180 ? 6.426 13.293 7.571 1.00 93.88 180 ILE A O 1
ATOM 1467 N N . GLU A 1 181 ? 4.616 14.004 6.416 1.00 93.44 181 GLU A N 1
ATOM 1468 C CA . GLU A 1 181 ? 4.604 15.398 6.859 1.00 93.44 181 GLU A CA 1
ATOM 1469 C C . GLU A 1 181 ? 3.518 15.572 7.923 1.00 93.44 181 GLU A C 1
ATOM 1471 O O . GLU A 1 181 ? 2.405 15.069 7.769 1.00 93.44 181 GLU A O 1
ATOM 1476 N N . ILE A 1 182 ? 3.852 16.276 9.001 1.00 92.06 182 ILE A N 1
ATOM 1477 C CA . ILE A 1 182 ? 2.950 16.529 10.125 1.00 92.06 182 ILE A CA 1
ATOM 1478 C C . ILE A 1 182 ? 2.558 17.994 10.058 1.00 92.06 182 ILE A C 1
ATOM 1480 O O . ILE A 1 182 ? 3.427 18.865 9.995 1.00 92.06 182 ILE A O 1
ATOM 1484 N N . ILE A 1 183 ? 1.260 18.261 10.022 1.00 93.31 183 ILE A N 1
ATOM 1485 C CA . ILE A 1 183 ? 0.729 19.606 9.824 1.00 93.31 183 ILE A CA 1
ATOM 1486 C C . ILE A 1 183 ? -0.259 19.875 10.960 1.00 93.31 183 ILE A C 1
ATOM 1488 O O . ILE A 1 183 ? -1.247 19.145 11.053 1.00 93.31 183 ILE A O 1
ATOM 1492 N N . PRO A 1 184 ? -0.010 20.864 11.835 1.00 93.50 184 PRO A N 1
ATOM 1493 C CA . PRO A 1 184 ? -0.935 21.181 12.915 1.00 93.50 184 PRO A CA 1
ATOM 1494 C C . PRO A 1 184 ? -2.273 21.647 12.343 1.00 93.50 184 PRO A C 1
ATOM 1496 O O . PRO A 1 184 ? -2.324 22.304 11.301 1.00 93.50 184 PRO A O 1
ATOM 1499 N N . GLU A 1 185 ? -3.367 21.313 13.019 1.00 93.62 185 GLU A N 1
ATOM 1500 C CA . GLU A 1 185 ? -4.714 21.703 12.607 1.00 93.62 185 GLU A CA 1
ATOM 1501 C C . GLU A 1 185 ? -4.862 23.228 12.516 1.00 93.62 185 GLU A C 1
ATOM 1503 O O . GLU A 1 185 ? -5.527 23.728 11.606 1.00 93.62 185 GLU A O 1
ATOM 1508 N N . SER A 1 186 ? -4.157 23.966 13.379 1.00 92.75 186 SER A N 1
ATOM 1509 C CA . SER A 1 186 ? -4.069 25.429 13.360 1.00 92.75 186 SER A CA 1
ATOM 1510 C C . SER A 1 186 ? -3.473 26.013 12.068 1.00 92.75 186 SER A C 1
ATOM 1512 O O . SER A 1 186 ? -3.811 27.139 11.700 1.00 92.75 186 SER A O 1
ATOM 1514 N N . ALA A 1 187 ? -2.650 25.258 11.328 1.00 93.94 187 ALA A N 1
ATOM 1515 C CA . ALA A 1 187 ? -2.144 25.658 10.008 1.00 93.94 187 ALA A CA 1
ATOM 1516 C C . ALA A 1 187 ? -3.161 25.430 8.869 1.00 93.94 187 ALA A C 1
ATOM 1518 O O . ALA A 1 187 ? -2.904 25.798 7.721 1.00 93.94 187 ALA A O 1
ATOM 1519 N N . GLY A 1 188 ? -4.320 24.845 9.180 1.00 91.75 188 GLY A N 1
ATOM 1520 C CA . GLY A 1 188 ? -5.378 24.531 8.230 1.00 91.75 188 GLY A CA 1
ATOM 1521 C C . GLY A 1 188 ? -5.174 23.202 7.499 1.00 91.75 188 GLY A C 1
ATOM 1522 O O . GLY A 1 188 ? -4.089 22.620 7.455 1.00 91.75 188 GLY A O 1
ATOM 1523 N N . ARG A 1 189 ? -6.259 22.697 6.899 1.00 94.12 189 ARG A N 1
ATOM 1524 C CA . ARG A 1 189 ? -6.235 21.436 6.147 1.00 94.12 189 ARG A CA 1
ATOM 1525 C C . ARG A 1 189 ? -5.418 21.607 4.854 1.00 94.12 189 ARG A C 1
ATOM 1527 O O . ARG A 1 189 ? -5.797 22.423 4.012 1.00 94.12 189 ARG A O 1
ATOM 1534 N N . PRO A 1 190 ? -4.345 20.824 4.640 1.00 93.31 190 PRO A N 1
ATOM 1535 C CA . PRO A 1 190 ? -3.502 20.971 3.459 1.00 93.31 190 PRO A CA 1
ATOM 1536 C C . PRO A 1 190 ? -4.201 20.480 2.188 1.00 93.31 190 PRO A C 1
ATOM 1538 O O . PRO A 1 190 ? -4.972 19.516 2.214 1.00 93.31 190 PRO A O 1
ATOM 1541 N N . SER A 1 191 ? -3.867 21.091 1.050 1.00 93.69 191 SER A N 1
ATOM 1542 C CA . SER A 1 191 ? -4.243 20.556 -0.259 1.00 93.69 191 SER A CA 1
ATOM 1543 C C . SER A 1 191 ? -3.411 19.313 -0.600 1.00 93.69 191 SER A C 1
ATOM 1545 O O . SER A 1 191 ? -2.224 19.207 -0.256 1.00 93.69 191 SER A O 1
ATOM 1547 N N . LEU A 1 192 ? -4.057 18.353 -1.265 1.00 95.06 192 LEU A N 1
ATOM 1548 C CA . LEU A 1 192 ? -3.441 17.103 -1.700 1.00 95.06 192 LEU A CA 1
ATOM 1549 C C . LEU A 1 192 ? -3.100 17.177 -3.184 1.00 95.06 192 LEU A C 1
ATOM 1551 O O . LEU A 1 192 ? -3.933 17.548 -4.010 1.00 95.06 192 LEU A O 1
ATOM 1555 N N . LYS A 1 193 ? -1.862 16.819 -3.510 1.00 94.00 193 LYS A N 1
ATOM 1556 C CA . LYS A 1 193 ? -1.410 16.564 -4.878 1.00 94.00 193 LYS A CA 1
ATOM 1557 C C . LYS A 1 193 ? -1.661 15.100 -5.236 1.00 94.00 193 LYS A C 1
ATOM 1559 O O . LYS A 1 193 ? -1.979 14.279 -4.378 1.00 94.00 193 LYS A O 1
ATOM 1564 N N . THR A 1 194 ? -1.486 14.765 -6.511 1.00 91.69 194 THR A N 1
ATOM 1565 C CA . THR A 1 194 ? -1.633 13.394 -7.014 1.00 91.69 194 THR A CA 1
ATOM 1566 C C . THR A 1 194 ? -0.806 12.406 -6.189 1.00 91.69 194 THR A C 1
ATOM 1568 O O . THR A 1 194 ? 0.403 12.579 -6.041 1.00 91.69 194 THR A O 1
ATOM 1571 N N . GLY A 1 195 ? -1.474 11.381 -5.654 1.00 90.00 195 GLY A N 1
ATOM 1572 C CA . GLY A 1 195 ? -0.867 10.327 -4.836 1.00 90.00 195 GLY A CA 1
ATOM 1573 C C . GLY A 1 195 ? -0.644 10.679 -3.360 1.00 90.00 195 GLY A C 1
ATOM 1574 O O . GLY A 1 195 ? -0.326 9.787 -2.582 1.00 90.00 195 GLY A O 1
ATOM 1575 N N . GLU A 1 196 ? -0.823 11.936 -2.939 1.00 95.12 196 GLU A N 1
ATOM 1576 C CA . GLU A 1 196 ? -0.734 12.305 -1.521 1.00 95.12 196 GLU A CA 1
ATOM 1577 C C . GLU A 1 196 ? -2.001 11.870 -0.768 1.00 95.12 196 GLU A C 1
ATOM 1579 O O . GLU A 1 196 ? -3.120 12.009 -1.269 1.00 95.12 196 GLU A O 1
ATOM 1584 N N . LYS A 1 197 ? -1.834 11.375 0.463 1.00 94.75 197 LYS A N 1
ATOM 1585 C CA . LYS A 1 197 ? -2.945 10.944 1.329 1.00 94.75 197 LYS A CA 1
ATOM 1586 C C . LYS A 1 197 ? -2.903 11.667 2.669 1.00 94.75 197 LYS A C 1
ATOM 1588 O O . LYS A 1 197 ? -1.841 12.087 3.121 1.00 94.75 197 LYS A O 1
ATOM 1593 N N . LEU A 1 198 ? -4.063 11.802 3.308 1.00 94.38 198 LEU A N 1
ATOM 1594 C CA . LEU A 1 198 ? -4.219 12.519 4.574 1.00 94.38 198 LEU A CA 1
ATOM 1595 C C . LEU A 1 198 ? -4.918 11.640 5.611 1.00 94.38 198 LEU A C 1
ATOM 1597 O O . LEU A 1 198 ? -5.944 11.023 5.314 1.00 94.38 198 LEU A O 1
ATOM 1601 N N . ARG A 1 199 ? -4.391 11.624 6.834 1.00 93.38 199 ARG A N 1
ATOM 1602 C CA . ARG A 1 199 ? -5.063 11.091 8.026 1.00 93.38 199 ARG A CA 1
ATOM 1603 C C . ARG A 1 199 ? -5.073 12.163 9.110 1.00 93.38 199 ARG A C 1
ATOM 1605 O O . ARG A 1 199 ? -4.148 12.962 9.181 1.00 93.38 199 ARG A O 1
ATOM 1612 N N . TYR A 1 200 ? -6.128 12.209 9.911 1.00 92.25 200 TYR A N 1
ATOM 1613 C CA . TYR A 1 200 ? -6.265 13.175 11.000 1.00 92.25 200 TYR A CA 1
ATOM 1614 C C . TYR A 1 200 ? -6.077 12.466 12.339 1.00 92.25 200 TYR A C 1
ATOM 1616 O O . TYR A 1 200 ? -6.682 11.418 12.574 1.00 92.25 200 TYR A O 1
ATOM 1624 N N . LEU A 1 201 ? -5.228 13.044 13.179 1.00 91.44 201 LEU A N 1
ATOM 1625 C CA . LEU A 1 201 ? -4.956 12.634 14.545 1.00 91.44 201 LEU A CA 1
ATOM 1626 C C . LEU A 1 201 ? -5.470 13.750 15.469 1.00 91.44 201 LEU A C 1
ATOM 1628 O O . LEU A 1 201 ? -4.879 14.825 15.476 1.00 91.44 201 LEU A O 1
ATOM 1632 N N . PRO A 1 202 ? -6.581 13.557 16.188 1.00 91.06 202 PRO A N 1
ATOM 1633 C CA . PRO A 1 202 ? -7.147 14.605 17.034 1.00 91.06 202 PRO A CA 1
ATOM 1634 C C . PRO A 1 202 ? -6.299 14.883 18.282 1.00 91.06 202 PRO A C 1
ATOM 1636 O O . PRO A 1 202 ? -5.440 14.070 18.637 1.00 91.06 202 PRO A O 1
ATOM 1639 N N . PRO A 1 203 ? -6.563 16.002 18.982 1.00 91.50 203 PRO A N 1
ATOM 1640 C CA . PRO A 1 203 ? -5.969 16.238 20.290 1.00 91.50 203 PRO A CA 1
ATOM 1641 C C . PRO A 1 203 ? -6.364 15.132 21.274 1.00 91.50 203 PRO A C 1
ATOM 1643 O O . PRO A 1 203 ? -7.453 14.556 21.186 1.00 91.50 203 PRO A O 1
ATOM 1646 N N . GLY A 1 204 ? -5.481 14.841 22.222 1.00 89.62 204 GLY A N 1
ATOM 1647 C CA . GLY A 1 204 ? -5.697 13.824 23.243 1.00 89.62 204 GLY A CA 1
ATOM 1648 C C . GLY A 1 204 ? -4.410 13.152 23.696 1.00 89.62 204 GLY A C 1
ATOM 1649 O O . GLY A 1 204 ? -3.319 13.460 23.220 1.00 89.62 204 GLY A O 1
ATOM 1650 N N . LYS A 1 205 ? -4.558 12.193 24.611 1.00 89.69 205 LYS A N 1
ATOM 1651 C CA . LYS A 1 205 ? -3.447 11.397 25.126 1.00 89.69 205 LYS A CA 1
ATOM 1652 C C . LYS A 1 205 ? -3.300 10.114 24.312 1.00 89.69 205 LYS A C 1
ATOM 1654 O O . LYS A 1 205 ? -4.159 9.234 24.368 1.00 89.69 205 LYS A O 1
ATOM 1659 N N . TRP A 1 206 ? -2.207 10.006 23.575 1.00 88.75 206 TRP A N 1
ATOM 1660 C CA . TRP A 1 206 ? -1.916 8.926 22.634 1.00 88.75 206 TRP A CA 1
ATOM 1661 C C . TRP A 1 206 ? -0.821 8.020 23.173 1.00 88.75 206 TRP A C 1
ATOM 1663 O O . TRP A 1 206 ? 0.091 8.503 23.833 1.00 88.75 206 TRP A O 1
ATOM 1673 N N . GLN A 1 207 ? -0.882 6.723 22.894 1.00 88.81 207 GLN A N 1
ATOM 1674 C CA . GLN A 1 207 ? 0.241 5.825 23.176 1.00 88.81 207 GLN A CA 1
ATOM 1675 C C . GLN A 1 207 ? 1.340 5.945 22.115 1.00 88.81 207 GLN A C 1
ATOM 1677 O O . GLN A 1 207 ? 1.134 6.554 21.065 1.00 88.81 207 GLN A O 1
ATOM 1682 N N . SER A 1 208 ? 2.511 5.365 22.370 1.00 89.19 208 SER A N 1
ATOM 1683 C CA . SER A 1 208 ? 3.517 5.171 21.324 1.00 89.19 208 SER A CA 1
ATOM 1684 C C . SER A 1 208 ? 3.003 4.281 20.195 1.00 89.19 208 SER A C 1
ATOM 1686 O O . SER A 1 208 ? 2.065 3.499 20.358 1.00 89.19 208 SER A O 1
ATOM 1688 N N . TRP A 1 209 ? 3.606 4.422 19.015 1.00 91.25 209 TRP A N 1
ATOM 1689 C CA . TRP A 1 209 ? 3.285 3.558 17.887 1.00 91.25 209 TRP A CA 1
ATOM 1690 C C . TRP A 1 209 ? 3.544 2.100 18.254 1.00 91.25 209 TRP A C 1
ATOM 1692 O O . TRP A 1 209 ? 4.604 1.768 18.777 1.00 91.25 209 TRP A O 1
ATOM 1702 N N . GLN A 1 210 ? 2.610 1.221 17.920 1.00 88.69 210 GLN A N 1
ATOM 1703 C CA . GLN A 1 210 ? 2.725 -0.212 18.169 1.00 88.69 210 GLN A CA 1
ATOM 1704 C C . GLN A 1 210 ? 2.677 -0.975 16.853 1.00 88.69 210 GLN A C 1
ATOM 1706 O O . GLN A 1 210 ? 1.941 -0.603 15.937 1.00 88.69 210 GLN A O 1
ATOM 1711 N N . GLU A 1 211 ? 3.481 -2.032 16.744 1.00 90.69 211 GLU A N 1
ATOM 1712 C CA . GLU A 1 211 ? 3.389 -2.969 15.626 1.00 90.69 211 GLU A CA 1
ATOM 1713 C C . GLU A 1 211 ? 2.025 -3.667 15.667 1.00 90.69 211 GLU A C 1
ATOM 1715 O O . GLU A 1 211 ? 1.585 -4.155 16.708 1.00 90.69 211 GLU A O 1
ATOM 1720 N N . VAL A 1 212 ? 1.343 -3.709 14.525 1.00 88.88 212 VAL A N 1
ATOM 1721 C CA . VAL A 1 212 ? 0.087 -4.442 14.386 1.00 88.88 212 VAL A CA 1
ATOM 1722 C C . VAL A 1 212 ? 0.403 -5.930 14.304 1.00 88.88 212 VAL A C 1
ATOM 1724 O O . VAL A 1 212 ? 0.980 -6.389 13.319 1.00 88.88 212 VAL A O 1
ATOM 1727 N N . VAL A 1 213 ? -0.042 -6.693 15.301 1.00 86.56 213 VAL A N 1
ATOM 1728 C CA . VAL A 1 213 ? 0.046 -8.157 15.304 1.00 86.56 213 VAL A CA 1
ATOM 1729 C C . VAL A 1 213 ? -1.365 -8.733 15.268 1.00 86.56 213 VAL A C 1
ATOM 1731 O O . VAL A 1 213 ? -2.124 -8.628 16.229 1.00 86.56 213 VAL A O 1
ATOM 1734 N N . CYS A 1 214 ? -1.728 -9.340 14.140 1.00 83.62 214 CYS A N 1
ATOM 1735 C CA . CYS A 1 214 ? -3.013 -10.012 13.980 1.00 83.62 214 CYS A CA 1
ATOM 1736 C C . CYS A 1 214 ? -2.944 -11.449 14.533 1.00 83.62 214 CYS A C 1
ATOM 1738 O O . CYS A 1 214 ? -1.971 -12.150 14.252 1.00 83.62 214 CYS A O 1
ATOM 1740 N N . PRO A 1 215 ? -3.960 -11.921 15.280 1.00 75.12 215 PRO A N 1
ATOM 1741 C CA . PRO A 1 215 ? -3.896 -13.206 15.981 1.00 75.12 215 PRO A CA 1
ATOM 1742 C C . PRO A 1 215 ? -3.906 -14.425 15.044 1.00 75.12 215 PRO A C 1
ATOM 1744 O O . PRO A 1 215 ? -3.249 -15.420 15.338 1.00 75.12 215 PRO A O 1
ATOM 1747 N N . PHE A 1 216 ? -4.636 -14.374 13.924 1.00 75.19 216 PHE A N 1
ATOM 1748 C CA . PHE A 1 216 ? -4.658 -15.435 12.910 1.00 75.19 216 PHE A CA 1
ATOM 1749 C C . PHE A 1 216 ? -5.255 -14.941 11.584 1.00 75.19 216 PHE A C 1
ATOM 1751 O O . PHE A 1 216 ? -6.152 -14.100 11.565 1.00 75.19 216 PHE A O 1
ATOM 1758 N N . GLY A 1 217 ? -4.792 -15.521 10.472 1.00 69.12 217 GLY A N 1
ATOM 1759 C CA . GLY A 1 217 ? -5.321 -15.267 9.129 1.00 69.12 217 GLY A CA 1
ATOM 1760 C C . GLY A 1 217 ? -4.847 -13.959 8.485 1.00 69.12 217 GLY A C 1
ATOM 1761 O O . GLY A 1 217 ? -4.089 -13.188 9.063 1.00 69.12 217 GLY A O 1
ATOM 1762 N N . VAL A 1 218 ? -5.285 -13.737 7.242 1.00 75.00 218 VAL A N 1
ATOM 1763 C CA . VAL A 1 218 ? -5.006 -12.515 6.453 1.00 75.00 218 VAL A CA 1
ATOM 1764 C C . VAL A 1 218 ? -6.273 -11.672 6.264 1.00 75.00 218 VAL A C 1
ATOM 1766 O O . VAL A 1 218 ? -6.199 -10.477 5.988 1.00 75.00 218 VAL A O 1
ATOM 1769 N N . PHE A 1 219 ? -7.448 -12.274 6.461 1.00 77.56 219 PHE A N 1
ATOM 1770 C CA . PHE A 1 219 ? -8.743 -11.657 6.205 1.00 77.56 219 PHE A CA 1
ATOM 1771 C C . PHE A 1 219 ? -9.693 -11.820 7.390 1.00 77.56 219 PHE A C 1
ATOM 1773 O O . PHE A 1 219 ? -9.680 -12.847 8.066 1.00 77.56 219 PHE A O 1
ATOM 1780 N N . ASN A 1 220 ? -10.563 -10.832 7.587 1.00 76.94 220 ASN A N 1
ATOM 1781 C CA . ASN A 1 220 ? -11.748 -10.968 8.419 1.00 76.94 220 ASN A CA 1
ATOM 1782 C C . ASN A 1 220 ? -12.726 -11.947 7.768 1.00 76.94 220 ASN A C 1
ATOM 1784 O O . ASN A 1 220 ? -13.036 -11.835 6.576 1.00 76.94 220 ASN A O 1
ATOM 1788 N N . ALA A 1 221 ? -13.258 -12.864 8.572 1.00 76.75 221 ALA A N 1
ATOM 1789 C CA . ALA A 1 221 ? -14.446 -13.603 8.186 1.00 76.75 221 ALA A CA 1
ATOM 1790 C C . ALA A 1 221 ? -15.649 -12.638 8.104 1.00 76.75 221 ALA A C 1
ATOM 1792 O O . ALA A 1 221 ? -15.748 -11.735 8.942 1.00 76.75 221 ALA A O 1
ATOM 1793 N N . PRO A 1 222 ? -16.558 -12.811 7.128 1.00 84.50 222 PRO A N 1
ATOM 1794 C CA . PRO A 1 222 ? -17.842 -12.122 7.123 1.00 84.50 222 PRO A CA 1
ATOM 1795 C C . PRO A 1 222 ? -18.575 -12.313 8.450 1.00 84.50 222 PRO A C 1
ATOM 1797 O O . PRO A 1 222 ? -18.569 -13.401 9.031 1.00 84.50 222 PRO A O 1
ATOM 1800 N N . THR A 1 223 ? -19.220 -11.256 8.925 1.00 87.56 223 THR A N 1
ATOM 1801 C CA . THR A 1 223 ? -20.030 -11.320 10.142 1.00 87.56 223 THR A CA 1
ATOM 1802 C C . THR A 1 223 ? -21.262 -12.200 9.921 1.00 87.56 223 THR A C 1
ATOM 1804 O O . THR A 1 223 ? -21.777 -12.317 8.806 1.00 87.56 223 THR A O 1
ATOM 1807 N N . ALA A 1 224 ? -21.799 -12.786 10.993 1.00 89.50 224 ALA A N 1
ATOM 1808 C CA . ALA A 1 224 ? -23.047 -13.547 10.918 1.00 89.50 224 ALA A CA 1
ATOM 1809 C C . ALA A 1 224 ? -24.201 -12.711 10.341 1.00 89.50 224 ALA A C 1
ATOM 1811 O O . ALA A 1 224 ? -25.003 -13.215 9.559 1.00 89.50 224 ALA A O 1
ATOM 1812 N N . TYR A 1 225 ? -24.228 -11.413 10.652 1.00 90.94 225 TYR A N 1
ATOM 1813 C CA . TYR A 1 225 ? -25.194 -10.466 10.106 1.00 90.94 225 TYR A CA 1
ATOM 1814 C C . TYR A 1 225 ? -25.098 -10.329 8.576 1.00 90.94 225 TYR A C 1
ATOM 1816 O O . TYR A 1 225 ? -26.125 -10.351 7.895 1.00 90.94 225 TYR A O 1
ATOM 1824 N N . GLU A 1 226 ? -23.883 -10.221 8.026 1.00 91.25 226 GLU A N 1
ATOM 1825 C CA . GLU A 1 226 ? -23.641 -10.156 6.576 1.00 91.25 226 GLU A CA 1
ATOM 1826 C C . GLU A 1 226 ? -24.046 -11.466 5.883 1.00 91.25 226 GLU A C 1
ATOM 1828 O O . GLU A 1 226 ? -24.694 -11.440 4.835 1.00 91.25 226 GLU A O 1
ATOM 1833 N N . ILE A 1 227 ? -23.747 -12.612 6.500 1.00 91.94 227 ILE A N 1
ATOM 1834 C CA . ILE A 1 227 ? -24.135 -13.936 5.989 1.00 91.94 227 ILE A CA 1
ATOM 1835 C C . ILE A 1 227 ? -25.659 -14.079 5.947 1.00 91.94 227 ILE A C 1
ATOM 1837 O O . ILE A 1 227 ? -26.223 -14.457 4.919 1.00 91.94 227 ILE A O 1
ATOM 1841 N N . GLN A 1 228 ? -26.341 -13.734 7.041 1.00 94.56 228 GLN A N 1
ATOM 1842 C CA . GLN A 1 228 ? -27.802 -13.759 7.117 1.00 94.56 228 GLN A CA 1
ATOM 1843 C C . GLN A 1 228 ? -28.438 -12.821 6.086 1.00 94.56 228 GLN A C 1
ATOM 1845 O O . GLN A 1 228 ? -29.441 -13.174 5.468 1.00 94.56 228 GLN A O 1
ATOM 1850 N N . GLU A 1 229 ? -27.851 -11.641 5.860 1.00 94.94 229 GLU A N 1
ATOM 1851 C CA . GLU A 1 229 ? -28.312 -10.712 4.830 1.00 94.94 229 GLU A CA 1
ATOM 1852 C C . GLU A 1 229 ? -28.197 -11.291 3.418 1.00 94.94 229 GLU A C 1
ATOM 1854 O O . GLU A 1 229 ? -29.138 -11.172 2.631 1.00 94.94 229 GLU A O 1
ATOM 1859 N N . ALA A 1 230 ? -27.062 -11.911 3.092 1.00 94.44 230 ALA A N 1
ATOM 1860 C CA . ALA A 1 230 ? -26.842 -12.523 1.787 1.00 94.44 230 ALA A CA 1
ATOM 1861 C C . ALA A 1 230 ? -27.828 -13.673 1.537 1.00 94.44 230 ALA A C 1
ATOM 1863 O O . ALA A 1 230 ? -28.468 -13.724 0.486 1.00 94.44 230 ALA A O 1
ATOM 1864 N N . LEU A 1 231 ? -28.036 -14.538 2.534 1.00 94.44 231 LEU A N 1
ATOM 1865 C CA . LEU A 1 231 ? -29.023 -15.618 2.466 1.00 94.44 231 LEU A CA 1
ATOM 1866 C C . LEU A 1 231 ? -30.455 -15.075 2.294 1.00 94.44 231 LEU A C 1
ATOM 1868 O O . LEU A 1 231 ? -31.206 -15.572 1.456 1.00 94.44 231 LEU A O 1
ATOM 1872 N N . LEU A 1 232 ? -30.829 -14.011 3.012 1.00 94.56 232 LEU A N 1
ATOM 1873 C CA . LEU A 1 232 ? -32.134 -13.359 2.841 1.00 94.56 232 LEU A CA 1
ATOM 1874 C C . LEU A 1 232 ? -32.334 -12.816 1.419 1.00 94.56 232 LEU A C 1
ATOM 1876 O O . LEU A 1 232 ? -33.399 -13.015 0.835 1.00 94.56 232 LEU A O 1
ATOM 1880 N N . LYS A 1 233 ? -31.313 -12.168 0.841 1.00 95.12 233 LYS A N 1
ATOM 1881 C CA . LYS A 1 233 ? -31.356 -11.644 -0.539 1.00 95.12 233 LYS A CA 1
ATOM 1882 C C . LYS A 1 233 ? -31.558 -12.744 -1.582 1.00 95.12 233 LYS A C 1
ATOM 1884 O O . LYS A 1 233 ? -32.172 -12.495 -2.614 1.00 95.12 233 LYS A O 1
ATOM 1889 N N . LEU A 1 234 ? -31.079 -13.951 -1.296 1.00 94.06 234 LEU A N 1
ATOM 1890 C CA . LEU A 1 234 ? -31.223 -15.129 -2.152 1.00 94.06 234 LEU A CA 1
ATOM 1891 C C . LEU A 1 234 ? -32.536 -15.900 -1.919 1.00 94.06 234 LEU A C 1
ATOM 1893 O O . LEU A 1 234 ? -32.774 -16.912 -2.570 1.00 94.06 234 LEU A O 1
ATOM 1897 N N . GLY A 1 235 ? -33.406 -15.420 -1.023 1.00 94.50 235 GLY A N 1
ATOM 1898 C CA . GLY A 1 235 ? -34.747 -15.968 -0.803 1.00 94.50 235 GLY A CA 1
ATOM 1899 C C . GLY A 1 235 ? -34.868 -16.969 0.350 1.00 94.50 235 GLY A C 1
ATOM 1900 O O . GLY A 1 235 ? -35.963 -17.488 0.587 1.00 94.50 235 GLY A O 1
ATOM 1901 N N . TYR A 1 236 ? -33.796 -17.220 1.108 1.00 94.25 236 TYR A N 1
ATOM 1902 C CA . TYR A 1 236 ? -33.856 -18.068 2.301 1.00 94.25 236 TYR A CA 1
ATOM 1903 C C . TYR A 1 236 ? -34.547 -17.324 3.449 1.00 94.25 236 TYR A C 1
ATOM 1905 O O . TYR A 1 236 ? -34.258 -16.163 3.722 1.00 94.25 236 TYR A O 1
ATOM 1913 N N . LYS A 1 237 ? -35.474 -17.990 4.146 1.00 93.38 237 LYS A N 1
ATOM 1914 C CA . LYS A 1 237 ? -36.287 -17.377 5.210 1.00 93.38 237 LYS A CA 1
ATOM 1915 C C . LYS A 1 237 ? -35.686 -17.638 6.588 1.00 93.38 237 LYS A C 1
ATOM 1917 O O . LYS A 1 237 ? -36.068 -18.597 7.256 1.00 93.38 237 LYS A O 1
ATOM 1922 N N . LEU A 1 238 ? -34.779 -16.768 7.019 1.00 92.62 238 LEU A N 1
ATOM 1923 C CA . LEU A 1 238 ? -34.139 -16.823 8.334 1.00 92.62 238 LEU A CA 1
ATOM 1924 C C . LEU A 1 238 ? -34.210 -15.473 9.064 1.00 92.62 238 LEU A C 1
ATOM 1926 O O . LEU A 1 238 ? -34.260 -14.431 8.411 1.00 92.62 238 LEU A O 1
ATOM 1930 N N . PRO A 1 239 ? -34.231 -15.458 10.406 1.00 88.50 239 PRO A N 1
ATOM 1931 C CA . PRO A 1 239 ? -34.154 -14.214 11.156 1.00 88.50 239 PRO A CA 1
ATOM 1932 C C . PRO A 1 239 ? -32.751 -13.599 11.038 1.00 88.50 239 PRO A C 1
ATOM 1934 O O . PRO A 1 239 ? -31.747 -14.309 11.038 1.00 88.50 239 PRO A O 1
ATOM 1937 N N . LYS A 1 240 ? -32.684 -12.267 10.961 1.00 90.88 240 LYS A N 1
ATOM 1938 C CA . LYS A 1 240 ? -31.426 -11.509 10.927 1.00 90.88 240 LYS A CA 1
ATOM 1939 C C . LYS A 1 240 ? -31.038 -11.073 12.340 1.00 90.88 240 LYS A C 1
ATOM 1941 O O . LYS A 1 240 ? -31.257 -9.924 12.718 1.00 90.88 240 LYS A O 1
ATOM 1946 N N . THR A 1 241 ? -30.554 -12.015 13.141 1.00 89.75 241 THR A N 1
ATOM 1947 C CA . THR A 1 241 ? -30.221 -11.791 14.558 1.00 89.75 241 THR A CA 1
ATOM 1948 C C . THR A 1 241 ? -28.825 -11.212 14.763 1.00 89.75 241 THR A C 1
ATOM 1950 O O . THR A 1 241 ? -28.586 -10.563 15.772 1.00 89.75 241 THR A O 1
ATOM 1953 N N . GLY A 1 242 ? -27.911 -11.416 13.810 1.00 88.50 242 GLY A N 1
ATOM 1954 C CA . GLY A 1 242 ? -26.485 -11.140 13.992 1.00 88.50 242 GLY A CA 1
ATOM 1955 C C . GLY A 1 242 ? -25.723 -12.251 14.721 1.00 88.50 242 GLY A C 1
ATOM 1956 O O . GLY A 1 242 ? -24.508 -12.142 14.856 1.00 88.50 242 GLY A O 1
ATOM 1957 N N . ASP A 1 243 ? -26.400 -13.333 15.113 1.00 89.19 243 ASP A N 1
ATOM 1958 C CA . ASP A 1 243 ? -25.794 -14.498 15.759 1.00 89.19 243 ASP A CA 1
ATOM 1959 C C . ASP A 1 243 ? -25.613 -15.650 14.769 1.00 89.19 243 ASP A C 1
ATOM 1961 O O . ASP A 1 243 ? -26.531 -15.993 14.022 1.00 89.19 243 ASP A O 1
ATOM 1965 N N . TYR A 1 244 ? -24.450 -16.304 14.792 1.00 86.44 244 TYR A N 1
ATOM 1966 C CA . TYR A 1 244 ? -24.186 -17.489 13.968 1.00 86.44 244 TYR A CA 1
ATOM 1967 C C . TYR A 1 244 ? -24.763 -18.761 14.613 1.00 86.44 244 TYR A C 1
ATOM 1969 O O . TYR A 1 244 ? -24.042 -19.652 15.064 1.00 86.44 244 TYR A O 1
ATOM 1977 N N . ASP A 1 245 ? -26.089 -18.811 14.714 1.00 89.38 245 ASP A N 1
ATOM 1978 C CA . ASP A 1 245 ? -26.839 -19.859 15.405 1.00 89.38 245 ASP A CA 1
ATOM 1979 C C . ASP A 1 245 ? -27.107 -21.105 14.532 1.00 89.38 245 ASP A C 1
ATOM 1981 O O . ASP A 1 245 ? -26.767 -21.176 13.347 1.00 89.38 245 ASP A O 1
ATOM 1985 N N . GLU A 1 246 ? -27.751 -22.121 15.116 1.00 90.56 246 GLU A N 1
ATOM 1986 C CA . GLU A 1 246 ? -28.101 -23.350 14.390 1.00 90.56 246 GLU A CA 1
ATOM 1987 C C . GLU A 1 246 ? -29.059 -23.086 13.221 1.00 90.56 246 GLU A C 1
ATOM 1989 O O . GLU A 1 246 ? -28.974 -23.746 12.184 1.00 90.56 246 GLU A O 1
ATOM 1994 N N . THR A 1 247 ? -29.937 -22.087 13.348 1.00 92.19 247 THR A N 1
ATOM 1995 C CA . THR A 1 247 ? -30.837 -21.670 12.268 1.00 92.19 247 THR A CA 1
ATOM 1996 C C . THR A 1 247 ? -30.036 -21.179 11.067 1.00 92.19 247 THR A C 1
ATOM 1998 O O . THR A 1 247 ? -30.256 -21.648 9.947 1.00 92.19 247 THR A O 1
ATOM 2001 N N . THR A 1 248 ? -29.077 -20.282 11.305 1.00 92.19 248 THR A N 1
ATOM 2002 C CA . THR A 1 248 ? -28.177 -19.728 10.290 1.00 92.19 248 THR A CA 1
ATOM 2003 C C . THR A 1 248 ? -27.342 -20.833 9.651 1.00 92.19 248 THR A C 1
ATOM 2005 O O . THR A 1 248 ? -27.311 -20.937 8.425 1.00 92.19 248 THR A O 1
ATOM 2008 N N . ARG A 1 249 ? -26.756 -21.736 10.453 1.00 91.06 249 ARG A N 1
ATOM 2009 C CA . ARG A 1 249 ? -25.992 -22.891 9.944 1.00 91.06 249 ARG A CA 1
ATOM 2010 C C . ARG A 1 249 ? -26.833 -23.819 9.071 1.00 91.06 249 ARG A C 1
ATOM 2012 O O . ARG A 1 249 ? -26.364 -24.263 8.026 1.00 91.06 249 ARG A O 1
ATOM 2019 N N . ARG A 1 250 ? -28.084 -24.091 9.449 1.00 92.75 250 ARG A N 1
ATOM 2020 C CA . ARG A 1 250 ? -28.999 -24.924 8.655 1.00 92.75 250 ARG A CA 1
ATOM 2021 C C . ARG A 1 250 ? -29.297 -24.304 7.290 1.00 92.75 250 ARG A C 1
ATOM 2023 O O . ARG A 1 250 ? -29.247 -25.011 6.288 1.00 92.75 250 ARG A O 1
ATOM 2030 N N . PHE A 1 251 ? -29.599 -23.006 7.240 1.00 93.56 251 PHE A N 1
ATOM 2031 C CA . PHE A 1 251 ? -29.859 -22.323 5.969 1.00 93.56 251 PHE A CA 1
ATOM 2032 C C . PHE A 1 251 ? -28.601 -22.173 5.118 1.00 93.56 251 PHE A C 1
ATOM 2034 O O . PHE A 1 251 ? -28.689 -22.302 3.902 1.00 93.56 251 PHE A O 1
ATOM 2041 N N . LEU A 1 252 ? -27.434 -21.995 5.740 1.00 92.31 252 LEU A N 1
ATOM 2042 C CA . LEU A 1 252 ? -26.166 -22.015 5.021 1.00 92.31 252 LEU A CA 1
ATOM 2043 C C . LEU A 1 252 ? -25.899 -23.384 4.381 1.00 92.31 252 LEU A C 1
ATOM 2045 O O . LEU A 1 252 ? -25.546 -23.439 3.208 1.00 92.31 252 LEU A O 1
ATOM 2049 N N . ARG A 1 253 ? -26.136 -24.488 5.106 1.00 92.44 253 ARG A N 1
ATOM 2050 C CA . ARG A 1 253 ? -26.046 -25.849 4.544 1.00 92.44 253 ARG A CA 1
ATOM 2051 C C . ARG A 1 253 ? -27.011 -26.052 3.384 1.00 92.44 253 ARG A C 1
ATOM 2053 O O . ARG A 1 253 ? -26.634 -26.662 2.390 1.00 92.44 253 ARG A O 1
ATOM 2060 N N . GLN A 1 254 ? -28.244 -25.557 3.505 1.00 92.12 254 GLN A N 1
ATOM 2061 C CA . GLN A 1 254 ? -29.216 -25.639 2.415 1.00 92.12 254 GLN A CA 1
ATOM 2062 C C . GLN A 1 254 ? -28.717 -24.876 1.187 1.00 92.12 254 GLN A C 1
ATOM 2064 O O . GLN A 1 254 ? -28.687 -25.437 0.102 1.00 92.12 254 GLN A O 1
ATOM 2069 N N . PHE A 1 255 ? -28.233 -23.649 1.378 1.00 94.06 255 PHE A N 1
ATOM 2070 C CA . PHE A 1 255 ? -27.632 -22.859 0.310 1.00 94.06 255 PHE A CA 1
ATOM 2071 C C . PHE A 1 255 ? -26.462 -23.575 -0.366 1.00 94.06 255 PHE A C 1
ATOM 2073 O O . PHE A 1 255 ? -26.398 -23.644 -1.588 1.00 94.06 255 PHE A O 1
ATOM 2080 N N . GLN A 1 256 ? -25.551 -24.150 0.413 1.00 94.00 256 GLN A N 1
ATOM 2081 C CA . GLN A 1 256 ? -24.422 -24.898 -0.132 1.00 94.00 256 GLN A CA 1
ATOM 2082 C C . GLN A 1 256 ? -24.879 -26.091 -0.973 1.00 94.00 256 GLN A C 1
ATOM 2084 O O . GLN A 1 256 ? -24.324 -26.309 -2.044 1.00 94.00 256 GLN A O 1
ATOM 2089 N N . LYS A 1 257 ? -25.925 -26.805 -0.542 1.00 92.25 257 LYS A N 1
ATOM 2090 C CA . LYS A 1 257 ? -26.525 -27.906 -1.309 1.00 92.25 257 LYS A CA 1
ATOM 2091 C C . LYS A 1 257 ? -27.200 -27.421 -2.587 1.00 92.25 257 LYS A C 1
ATOM 2093 O O . LYS A 1 257 ? -26.998 -28.023 -3.632 1.00 92.25 257 LYS A O 1
ATOM 2098 N N . ASP A 1 258 ? -27.932 -26.313 -2.523 1.00 92.88 258 ASP A N 1
ATOM 2099 C CA . ASP A 1 258 ? -28.645 -25.738 -3.671 1.00 92.88 258 ASP A CA 1
ATOM 2100 C C . ASP A 1 258 ? -27.687 -25.224 -4.767 1.00 92.88 258 ASP A C 1
ATOM 2102 O O . ASP A 1 258 ? -28.094 -25.043 -5.915 1.00 92.88 258 ASP A O 1
ATOM 2106 N N . TYR A 1 259 ? -26.411 -25.007 -4.429 1.00 91.06 259 TYR A N 1
ATOM 2107 C CA . TYR A 1 259 ? -25.362 -24.546 -5.342 1.00 91.06 259 TYR A CA 1
ATOM 2108 C C . TYR A 1 259 ? -24.173 -25.518 -5.488 1.00 91.06 259 TYR A C 1
ATOM 2110 O O . TYR A 1 259 ? -23.117 -25.099 -5.966 1.00 91.06 259 TYR A O 1
ATOM 2118 N N . ASP A 1 260 ? -24.333 -26.789 -5.099 1.00 91.06 260 ASP A N 1
ATOM 2119 C CA . ASP A 1 260 ? -23.329 -27.863 -5.229 1.00 91.06 260 ASP A CA 1
ATOM 2120 C C . ASP A 1 260 ? -21.959 -27.574 -4.562 1.00 91.06 260 ASP A C 1
ATOM 2122 O O . ASP A 1 260 ? -20.902 -28.033 -5.006 1.00 91.06 260 ASP A O 1
ATOM 2126 N N . ILE A 1 261 ? -21.954 -26.820 -3.459 1.00 87.12 261 ILE A N 1
ATOM 2127 C CA . ILE A 1 261 ? -20.758 -26.468 -2.677 1.00 87.12 261 ILE A CA 1
ATOM 2128 C C . ILE A 1 261 ? -20.551 -27.505 -1.564 1.00 87.12 261 ILE A C 1
ATOM 2130 O O . ILE A 1 261 ? -20.908 -27.293 -0.409 1.00 87.12 261 ILE A O 1
ATOM 2134 N N . ASN A 1 262 ? -19.948 -28.644 -1.908 1.00 76.94 262 ASN A N 1
ATOM 2135 C CA . ASN A 1 262 ? -19.903 -29.821 -1.023 1.00 76.94 262 ASN A CA 1
ATOM 2136 C C . ASN A 1 262 ? -18.627 -29.958 -0.169 1.00 76.94 262 ASN A C 1
ATOM 2138 O O . ASN A 1 262 ? -18.459 -30.955 0.526 1.00 76.94 262 ASN A O 1
ATOM 2142 N N . GLN A 1 263 ? -17.694 -29.004 -0.243 1.00 62.06 263 GLN A N 1
ATOM 2143 C CA . GLN A 1 263 ? -16.368 -29.163 0.370 1.00 62.06 263 GLN A CA 1
ATOM 2144 C C . GLN A 1 263 ? -16.357 -28.874 1.883 1.00 62.06 263 GLN A C 1
ATOM 2146 O O . GLN A 1 263 ? -15.491 -29.401 2.574 1.00 62.06 263 GLN A O 1
ATOM 2151 N N . GLU A 1 264 ? -17.324 -28.104 2.407 1.00 64.88 264 GLU A N 1
ATOM 2152 C CA . GLU A 1 264 ? -17.376 -27.680 3.820 1.00 64.88 264 GLU A CA 1
ATOM 2153 C C . GLU A 1 264 ? -18.836 -27.410 4.288 1.00 64.88 264 GLU A C 1
ATOM 2155 O O . GLU A 1 264 ? -19.259 -26.263 4.462 1.00 64.88 264 GLU A O 1
ATOM 2160 N N . GLU A 1 265 ? -19.656 -28.464 4.448 1.00 68.56 265 GLU A N 1
ATOM 2161 C CA . GLU A 1 265 ? -21.085 -28.330 4.807 1.00 68.56 265 GLU A CA 1
ATOM 2162 C C . GLU A 1 265 ? -21.315 -27.630 6.168 1.00 68.56 265 GLU A C 1
ATOM 2164 O O . GLU A 1 265 ? -21.120 -28.190 7.248 1.00 68.56 265 GLU A O 1
ATOM 2169 N N . GLY A 1 266 ? -21.874 -26.422 6.129 1.00 65.44 266 GLY A N 1
ATOM 2170 C CA . GLY A 1 266 ? -22.212 -25.596 7.291 1.00 65.44 266 GLY A CA 1
ATOM 2171 C C . GLY A 1 266 ? -21.080 -24.695 7.775 1.00 65.44 266 GLY A C 1
ATOM 2172 O O . GLY A 1 266 ? -21.281 -23.941 8.733 1.00 65.44 266 GLY A O 1
ATOM 2173 N N . GLU A 1 267 ? -19.932 -24.733 7.101 1.00 81.19 267 GLU A N 1
ATOM 2174 C CA . GLU A 1 267 ? -18.796 -23.847 7.333 1.00 81.19 267 GLU A CA 1
ATOM 2175 C C . GLU A 1 267 ? -18.616 -22.860 6.173 1.00 81.19 267 GLU A C 1
ATOM 2177 O O . GLU A 1 267 ? -19.064 -23.064 5.040 1.00 81.19 267 GLU A O 1
ATOM 2182 N N . LEU A 1 268 ? -17.986 -21.725 6.469 1.00 81.38 268 LEU A N 1
ATOM 2183 C CA . LEU A 1 268 ? -17.884 -20.608 5.541 1.00 81.38 268 LEU A CA 1
ATOM 2184 C C . LEU A 1 268 ? -16.620 -20.704 4.663 1.00 81.38 268 LEU A C 1
ATOM 2186 O O . LEU A 1 268 ? -15.685 -19.906 4.798 1.00 81.38 268 LEU A O 1
ATOM 2190 N N . SER A 1 269 ? -16.612 -21.675 3.746 1.00 85.50 269 SER A N 1
ATOM 2191 C CA . SER A 1 269 ? -15.550 -21.836 2.739 1.00 85.50 269 SER A CA 1
ATOM 2192 C C . SER A 1 269 ? -15.415 -20.617 1.818 1.00 85.50 269 SER A C 1
ATOM 2194 O O . SER A 1 269 ? -16.344 -19.814 1.684 1.00 85.50 269 SER A O 1
ATOM 2196 N N . GLN A 1 270 ? -14.281 -20.492 1.118 1.00 83.44 270 GLN A N 1
ATOM 2197 C CA . GLN A 1 270 ? -14.114 -19.439 0.106 1.00 83.44 270 GLN A CA 1
ATOM 2198 C C . GLN A 1 270 ? -15.170 -19.552 -1.006 1.00 83.44 270 GLN A C 1
ATOM 2200 O O . GLN A 1 270 ? -15.777 -18.550 -1.366 1.00 83.44 270 GLN A O 1
ATOM 2205 N N . ALA A 1 271 ? -15.469 -20.769 -1.471 1.00 87.31 271 ALA A N 1
ATOM 2206 C CA . ALA A 1 271 ? -16.499 -20.995 -2.482 1.00 87.31 271 ALA A CA 1
ATOM 2207 C C . ALA A 1 271 ? -17.891 -20.552 -1.997 1.00 87.31 271 ALA A C 1
ATOM 2209 O O . ALA A 1 271 ? -18.658 -19.964 -2.759 1.00 87.31 271 ALA A O 1
ATOM 2210 N N . THR A 1 272 ? -18.204 -20.781 -0.715 1.00 89.44 272 THR A N 1
ATOM 2211 C CA . THR A 1 272 ? -19.450 -20.314 -0.091 1.00 89.44 272 THR A CA 1
ATOM 2212 C C . THR A 1 272 ? -19.528 -18.787 -0.102 1.00 89.44 272 THR A C 1
ATOM 2214 O O . THR A 1 272 ? -20.561 -18.223 -0.452 1.00 89.44 272 THR A O 1
ATOM 2217 N N . ILE A 1 273 ? -18.435 -18.113 0.260 1.00 89.19 273 ILE A N 1
ATOM 2218 C CA . ILE A 1 273 ? -18.341 -16.647 0.324 1.00 89.19 273 ILE A CA 1
ATOM 2219 C C . ILE A 1 273 ? -18.505 -16.026 -1.058 1.00 89.19 273 ILE A C 1
ATOM 2221 O O . ILE A 1 273 ? -19.344 -15.140 -1.225 1.00 89.19 273 ILE A O 1
ATOM 2225 N N . ASP A 1 274 ? -17.775 -16.542 -2.046 1.00 89.31 274 ASP A N 1
ATOM 2226 C CA . ASP A 1 274 ? -17.841 -16.069 -3.428 1.00 89.31 274 ASP A CA 1
ATOM 2227 C C . ASP A 1 274 ? -19.264 -16.223 -3.980 1.00 89.31 274 ASP A C 1
ATOM 2229 O O . ASP A 1 274 ? -19.799 -15.316 -4.620 1.00 89.31 274 ASP A O 1
ATOM 2233 N N . LYS A 1 275 ? -19.927 -17.349 -3.679 1.00 91.94 275 LYS A N 1
ATOM 2234 C CA . LYS A 1 275 ? -21.296 -17.609 -4.138 1.00 91.94 275 LYS A CA 1
ATOM 2235 C C . LYS A 1 275 ? -22.345 -16.751 -3.429 1.00 91.94 275 LYS A C 1
ATOM 2237 O O . LYS A 1 275 ? -23.332 -16.376 -4.057 1.00 91.94 275 LYS A O 1
ATOM 2242 N N . LEU A 1 276 ? -22.136 -16.428 -2.152 1.00 91.44 276 LEU A N 1
ATOM 2243 C CA . LEU A 1 276 ? -22.973 -15.480 -1.408 1.00 91.44 276 LEU A CA 1
ATOM 2244 C C . LEU A 1 276 ? -22.746 -14.023 -1.845 1.00 91.44 276 LEU A C 1
ATOM 2246 O O . LEU A 1 276 ? -23.499 -13.146 -1.423 1.00 91.44 276 LEU A O 1
ATOM 2250 N N . GLY A 1 277 ? -21.729 -13.753 -2.673 1.00 90.12 277 GLY A N 1
ATOM 2251 C CA . GLY A 1 277 ? -21.339 -12.394 -3.048 1.00 90.12 277 GLY A CA 1
ATOM 2252 C C . GLY A 1 277 ? -20.811 -11.595 -1.857 1.00 90.12 277 GLY A C 1
ATOM 2253 O O . GLY A 1 277 ? -21.003 -10.382 -1.790 1.00 90.12 277 GLY A O 1
ATOM 2254 N N . LEU A 1 278 ? -20.211 -12.281 -0.883 1.00 89.38 278 LEU A N 1
ATOM 2255 C CA . LEU A 1 278 ? -19.593 -11.668 0.285 1.00 89.38 278 LEU A CA 1
ATOM 2256 C C . LEU A 1 278 ? -18.109 -11.424 0.013 1.00 89.38 278 LEU A C 1
ATOM 2258 O O . LEU A 1 278 ? -17.462 -12.182 -0.701 1.00 89.38 278 LEU A O 1
ATOM 2262 N N . GLU A 1 279 ? -17.551 -10.391 0.634 1.00 82.88 279 GLU A N 1
ATOM 2263 C CA . GLU A 1 279 ? -16.130 -10.073 0.515 1.00 82.88 279 GLU A CA 1
ATOM 2264 C C . GLU A 1 279 ? -15.411 -10.315 1.839 1.00 82.88 279 GLU A C 1
ATOM 2266 O O . GLU A 1 279 ? -15.821 -9.842 2.903 1.00 82.88 279 GLU A O 1
ATOM 2271 N N . ARG A 1 280 ? -14.285 -11.024 1.767 1.00 80.69 280 ARG A N 1
ATOM 2272 C CA . ARG A 1 280 ? -13.326 -11.115 2.865 1.00 80.69 280 ARG A CA 1
ATOM 2273 C C . ARG A 1 280 ? -12.504 -9.831 2.896 1.00 80.69 280 ARG A C 1
ATOM 2275 O O . ARG A 1 280 ? -11.695 -9.586 2.005 1.00 80.69 280 ARG A O 1
ATOM 2282 N N . ARG A 1 281 ? -12.697 -9.004 3.924 1.00 81.31 281 ARG A N 1
ATOM 2283 C CA . ARG A 1 281 ? -11.909 -7.772 4.086 1.00 81.31 281 ARG A CA 1
ATOM 2284 C C . ARG A 1 281 ? -10.529 -8.118 4.646 1.00 81.31 281 ARG A C 1
ATOM 2286 O O . ARG A 1 281 ? -10.472 -8.872 5.618 1.00 81.31 281 ARG A O 1
ATOM 2293 N N . PRO A 1 282 ? -9.425 -7.596 4.088 1.00 84.75 282 PRO A N 1
ATOM 2294 C CA . PRO A 1 282 ? -8.102 -7.849 4.639 1.00 84.75 282 PRO A CA 1
ATOM 2295 C C . PRO A 1 282 ? -8.008 -7.298 6.065 1.00 84.75 282 PRO A C 1
ATOM 2297 O O . PRO A 1 282 ? -8.592 -6.264 6.392 1.00 84.75 282 PRO A O 1
ATOM 2300 N N . LEU A 1 283 ? -7.271 -8.004 6.920 1.00 86.12 283 LEU A N 1
ATOM 2301 C CA . LEU A 1 283 ? -7.024 -7.582 8.297 1.00 86.12 283 LEU A CA 1
ATOM 2302 C C . LEU A 1 283 ? -6.203 -6.292 8.365 1.00 86.12 283 LEU A C 1
ATOM 2304 O O . LEU A 1 283 ? -6.379 -5.492 9.282 1.00 86.12 283 LEU A O 1
ATOM 2308 N N . ILE A 1 284 ? -5.340 -6.088 7.373 1.00 87.50 284 ILE A N 1
ATOM 2309 C CA . ILE A 1 284 ? -4.586 -4.862 7.151 1.00 87.50 284 ILE A CA 1
ATOM 2310 C C . ILE A 1 284 ? -4.759 -4.495 5.678 1.00 87.50 284 ILE A C 1
ATOM 2312 O O . ILE A 1 284 ? -4.338 -5.242 4.796 1.00 87.50 284 ILE A O 1
ATOM 2316 N N . SER A 1 285 ? -5.381 -3.352 5.412 1.00 88.94 285 SER A N 1
ATOM 2317 C CA . SER A 1 285 ? -5.532 -2.796 4.068 1.00 88.94 285 SER A CA 1
ATOM 2318 C C . SER A 1 285 ? -4.583 -1.617 3.904 1.00 88.94 285 SER A C 1
ATOM 2320 O O . SER A 1 285 ? -4.700 -0.641 4.638 1.00 88.94 285 SER A O 1
ATOM 2322 N N . VAL A 1 286 ? -3.644 -1.685 2.961 1.00 88.94 286 VAL A N 1
ATOM 2323 C CA . VAL A 1 286 ? -2.734 -0.570 2.655 1.00 88.94 286 VAL A CA 1
ATOM 2324 C C . VAL A 1 286 ? -3.257 0.189 1.436 1.00 88.94 286 VAL A C 1
ATOM 2326 O O . VAL A 1 286 ? -3.607 -0.422 0.430 1.00 88.94 286 VAL A O 1
ATOM 2329 N N . ASP A 1 287 ? -3.310 1.517 1.522 1.00 85.88 287 ASP A N 1
ATOM 2330 C CA . ASP A 1 287 ? -3.787 2.386 0.438 1.00 85.88 287 ASP A CA 1
ATOM 2331 C C . ASP A 1 287 ? -2.683 2.580 -0.629 1.00 85.88 287 ASP A C 1
ATOM 2333 O O . ASP A 1 287 ? -1.738 3.366 -0.444 1.00 85.88 287 ASP A O 1
ATOM 2337 N N . TYR A 1 288 ? -2.776 1.815 -1.724 1.00 77.56 288 TYR A N 1
ATOM 2338 C CA . TYR A 1 288 ? -1.846 1.833 -2.866 1.00 77.56 288 TYR A CA 1
ATOM 2339 C C . TYR A 1 288 ? -2.187 2.893 -3.922 1.00 77.56 288 TYR A C 1
ATOM 2341 O O . TYR A 1 288 ? -3.379 3.182 -4.153 1.00 77.56 288 TYR A O 1
#